Protein AF-A0A8K0TJP9-F1 (afdb_monomer_lite)

Structure (mmCIF, N/CA/C/O backbone):
data_AF-A0A8K0TJP9-F1
#
_entry.id   AF-A0A8K0TJP9-F1
#
loop_
_atom_site.group_PDB
_atom_site.id
_atom_site.type_symbol
_atom_site.label_atom_id
_atom_site.label_alt_id
_atom_site.label_comp_id
_atom_site.label_asym_id
_atom_site.label_entity_id
_atom_site.label_seq_id
_atom_site.pdbx_PDB_ins_code
_atom_site.Cartn_x
_atom_site.Cartn_y
_atom_site.Cartn_z
_atom_site.occupancy
_atom_site.B_iso_or_equiv
_atom_site.auth_seq_id
_atom_site.auth_comp_id
_atom_site.auth_asym_id
_atom_site.auth_atom_id
_atom_site.pdbx_PDB_model_num
ATOM 1 N N . MET A 1 1 ? -20.705 -6.212 21.440 1.00 62.41 1 MET A N 1
ATOM 2 C CA . MET A 1 1 ? -19.582 -5.783 20.577 1.00 62.41 1 MET A CA 1
ATOM 3 C C . MET A 1 1 ? -20.036 -4.519 19.867 1.00 62.41 1 MET A C 1
ATOM 5 O O . MET A 1 1 ? -21.154 -4.533 19.374 1.00 62.41 1 MET A O 1
ATOM 9 N N . ARG A 1 2 ? -19.269 -3.422 19.896 1.00 85.88 2 ARG A N 1
ATOM 10 C CA . ARG A 1 2 ? -19.612 -2.206 19.136 1.00 85.88 2 ARG A CA 1
ATOM 11 C C . ARG A 1 2 ? -18.671 -2.154 17.940 1.00 85.88 2 ARG A C 1
ATOM 13 O O . ARG A 1 2 ? -17.463 -2.091 18.145 1.00 85.88 2 ARG A O 1
ATOM 20 N N . ARG A 1 3 ? -19.211 -2.275 16.729 1.00 92.69 3 ARG A N 1
ATOM 21 C CA . ARG A 1 3 ? -18.438 -2.234 15.484 1.00 92.69 3 ARG A CA 1
ATOM 22 C C . ARG A 1 3 ? -18.772 -0.945 14.751 1.00 92.69 3 ARG A C 1
ATOM 24 O O . ARG A 1 3 ? -19.948 -0.667 14.544 1.00 92.69 3 ARG A O 1
ATOM 31 N N . ILE A 1 4 ? -17.748 -0.190 14.385 1.00 94.25 4 ILE A N 1
ATOM 32 C CA . ILE A 1 4 ? -17.849 0.965 13.497 1.00 94.25 4 ILE A CA 1
ATOM 33 C C . ILE A 1 4 ? -17.160 0.577 12.196 1.00 94.25 4 ILE A C 1
ATOM 35 O O . ILE A 1 4 ? -16.073 -0.002 12.221 1.00 94.25 4 ILE A O 1
ATOM 39 N N . VAL A 1 5 ? -17.814 0.866 11.078 1.00 94.94 5 VAL A N 1
ATOM 40 C CA . VAL A 1 5 ? -17.232 0.718 9.746 1.00 94.94 5 VAL A CA 1
ATOM 41 C C . VAL A 1 5 ? -17.075 2.119 9.176 1.00 94.94 5 VAL A C 1
ATOM 43 O O . VAL A 1 5 ? -18.059 2.847 9.072 1.00 94.94 5 VAL A O 1
ATOM 46 N N . LEU A 1 6 ? -15.839 2.502 8.878 1.00 92.62 6 LEU A N 1
ATOM 47 C CA . LEU A 1 6 ? -15.502 3.750 8.206 1.00 92.62 6 LEU A CA 1
ATOM 48 C C . LEU A 1 6 ? -15.300 3.418 6.731 1.00 92.62 6 LEU A C 1
ATOM 50 O O . LEU A 1 6 ? -14.355 2.704 6.402 1.00 92.62 6 LEU A O 1
ATOM 54 N N . ASN A 1 7 ? -16.205 3.883 5.874 1.00 91.25 7 ASN A N 1
ATOM 55 C CA . ASN A 1 7 ? -16.077 3.727 4.429 1.00 91.25 7 ASN A CA 1
ATOM 56 C C . ASN A 1 7 ? -15.413 4.982 3.868 1.00 91.25 7 ASN A C 1
ATOM 58 O O . ASN A 1 7 ? -15.984 6.066 3.934 1.00 91.25 7 ASN A O 1
ATOM 62 N N . GLU A 1 8 ? -14.204 4.814 3.357 1.00 87.69 8 GLU A N 1
ATOM 63 C CA . GLU A 1 8 ? -13.438 5.824 2.641 1.00 87.69 8 GLU A CA 1
ATOM 64 C C . GLU A 1 8 ? -13.595 5.496 1.151 1.00 87.69 8 GLU A C 1
ATOM 66 O O . GLU A 1 8 ? -12.865 4.676 0.589 1.00 87.69 8 GLU A O 1
ATOM 71 N N . ASP A 1 9 ? -14.620 6.070 0.531 1.00 82.50 9 ASP A N 1
ATOM 72 C CA . ASP A 1 9 ? -14.991 5.870 -0.875 1.00 82.50 9 ASP A CA 1
ATOM 73 C C . ASP A 1 9 ? -14.968 7.173 -1.687 1.00 82.50 9 ASP A C 1
ATOM 75 O O . ASP A 1 9 ? -15.228 7.152 -2.891 1.00 82.50 9 ASP A O 1
ATOM 79 N N . LEU A 1 10 ? -14.604 8.286 -1.044 1.00 72.12 10 LEU A N 1
ATOM 80 C CA . LEU A 1 10 ? -14.467 9.607 -1.646 1.00 72.12 10 LEU A CA 1
ATOM 81 C C . LEU A 1 10 ? -13.001 10.057 -1.673 1.00 72.12 10 LEU A C 1
ATOM 83 O O . LEU A 1 10 ? -12.252 9.761 -0.736 1.00 72.12 10 LEU A O 1
ATOM 87 N N . PRO A 1 11 ? -12.581 10.824 -2.697 1.00 64.25 11 PRO A N 1
ATOM 88 C CA . PRO A 1 11 ? -11.228 11.354 -2.755 1.00 64.25 11 PRO A CA 1
ATOM 89 C C . PRO A 1 11 ? -10.917 12.163 -1.497 1.00 64.25 11 PRO A C 1
ATOM 91 O O . PRO A 1 11 ? -11.619 13.115 -1.152 1.00 64.25 11 PRO A O 1
ATOM 94 N N . SER A 1 12 ? -9.836 11.799 -0.814 1.00 61.78 12 SER A N 1
ATOM 95 C CA . SER A 1 12 ? -9.290 12.647 0.241 1.00 61.78 12 SER A CA 1
ATOM 96 C C . SER A 1 12 ? -8.747 13.940 -0.362 1.00 61.78 12 SER A C 1
ATOM 98 O O . SER A 1 12 ? -8.311 13.968 -1.516 1.00 61.78 12 SER A O 1
ATOM 100 N N . LEU A 1 13 ? -8.763 15.027 0.416 1.00 58.41 13 LEU A N 1
ATOM 101 C CA . LEU A 1 13 ? -8.214 16.300 -0.040 1.00 58.41 13 LEU A CA 1
ATOM 102 C C . LEU A 1 13 ? -6.761 16.115 -0.496 1.00 58.41 13 LEU A C 1
ATOM 104 O O . LEU A 1 13 ? -5.905 15.606 0.229 1.00 58.41 13 LEU A O 1
ATOM 108 N N . ARG A 1 14 ? -6.521 16.560 -1.725 1.00 55.91 14 ARG A N 1
ATOM 109 C CA . ARG A 1 14 ? -5.271 16.463 -2.473 1.00 55.91 14 ARG A CA 1
ATOM 110 C C . ARG A 1 14 ? -4.047 16.808 -1.610 1.00 55.91 14 ARG A C 1
ATOM 112 O O . ARG A 1 14 ? -3.910 17.943 -1.162 1.00 55.91 14 ARG A O 1
ATOM 119 N N . GLY A 1 15 ? -3.124 15.859 -1.436 1.00 55.50 15 GLY A N 1
ATOM 120 C CA . GLY A 1 15 ? -1.850 16.084 -0.733 1.00 55.50 15 GLY A CA 1
ATOM 121 C C . GLY A 1 15 ? -1.938 16.162 0.797 1.00 55.50 15 GLY A C 1
ATOM 122 O O . GLY A 1 15 ? -0.913 16.376 1.446 1.00 55.50 15 GLY A O 1
ATOM 123 N N . LEU A 1 16 ? -3.124 15.973 1.383 1.00 55.31 16 LEU A N 1
ATOM 124 C CA . LEU A 1 16 ? -3.215 15.577 2.785 1.00 55.31 16 LEU A CA 1
ATOM 125 C C . LEU A 1 16 ? -2.794 14.105 2.892 1.00 55.31 16 LEU A C 1
ATOM 127 O O . LEU A 1 16 ? -2.806 13.396 1.891 1.00 55.31 16 LEU A O 1
ATOM 131 N N . HIS A 1 17 ? -2.357 13.678 4.072 1.00 66.88 17 HIS A N 1
ATOM 132 C CA . HIS A 1 17 ? -1.913 12.312 4.368 1.00 66.88 17 HIS A CA 1
ATOM 133 C C . HIS A 1 17 ? -3.090 11.575 5.032 1.00 66.88 17 HIS A C 1
ATOM 135 O O . HIS A 1 17 ? -3.110 11.459 6.263 1.00 66.88 17 HIS A O 1
ATOM 141 N N . PRO A 1 18 ? -4.152 11.209 4.276 1.00 63.31 18 PRO A N 1
ATOM 142 C CA . PRO A 1 18 ? -5.390 10.678 4.841 1.00 63.31 18 PRO A CA 1
ATOM 143 C C . PRO A 1 18 ? -5.203 9.351 5.561 1.00 63.31 18 PRO A C 1
ATOM 145 O O . PRO A 1 18 ? -6.065 8.987 6.363 1.00 63.31 18 PRO A O 1
ATOM 148 N N . GLU A 1 19 ? -4.101 8.645 5.301 1.00 70.69 19 GLU A N 1
ATOM 149 C CA . GLU A 1 19 ? -3.672 7.510 6.096 1.00 70.69 19 GLU A CA 1
ATOM 150 C C . GLU A 1 19 ? -3.693 7.911 7.577 1.00 70.69 19 GLU A C 1
ATOM 152 O O . GLU A 1 19 ? -4.567 7.424 8.280 1.00 70.69 19 GLU A O 1
ATOM 157 N N . CYS A 1 20 ? -2.965 8.953 8.004 1.00 72.38 20 CYS A N 1
ATOM 158 C CA . CYS A 1 20 ? -2.664 9.308 9.404 1.00 72.38 20 CYS A CA 1
ATOM 159 C C . CYS A 1 20 ? -3.861 9.541 10.356 1.00 72.38 20 CYS A C 1
ATOM 161 O O . CYS A 1 20 ? -3.675 9.786 11.553 1.00 72.38 20 CYS A O 1
ATOM 163 N N . HIS A 1 21 ? -5.096 9.525 9.860 1.00 80.69 21 HIS A N 1
ATOM 164 C CA . HIS A 1 21 ? -6.304 9.741 10.651 1.00 80.69 21 HIS A CA 1
ATOM 165 C C . HIS A 1 21 ? -6.595 8.604 11.641 1.00 80.69 21 HIS A C 1
ATOM 167 O O . HIS A 1 21 ? -7.273 8.842 12.646 1.00 80.69 21 HIS A O 1
ATOM 173 N N . ALA A 1 22 ? -6.097 7.382 11.413 1.00 88.44 22 ALA A N 1
ATOM 174 C CA . ALA A 1 22 ? -6.431 6.256 12.285 1.00 88.44 22 ALA A CA 1
ATOM 175 C C . ALA A 1 22 ? -5.790 6.387 13.679 1.00 88.44 22 ALA A C 1
ATOM 177 O O . ALA A 1 22 ? -6.367 5.931 14.670 1.00 88.44 22 ALA A O 1
ATOM 178 N N . GLN A 1 23 ? -4.663 7.096 13.796 1.00 91.06 23 GLN A N 1
ATOM 179 C CA . GLN A 1 23 ? -4.039 7.405 15.089 1.00 91.06 23 GLN A CA 1
ATOM 180 C C . GLN A 1 23 ? -4.961 8.218 16.013 1.00 91.06 23 GLN A C 1
ATOM 182 O O . GLN A 1 23 ? -4.981 8.004 17.228 1.00 91.06 23 GLN A O 1
ATOM 187 N N . GLY A 1 24 ? -5.799 9.095 15.449 1.00 90.19 24 GLY A N 1
ATOM 188 C CA . GLY A 1 24 ? -6.796 9.863 16.204 1.00 90.19 24 GLY A CA 1
ATOM 189 C C . GLY A 1 24 ? -7.858 8.992 16.887 1.00 90.19 24 GLY A C 1
ATOM 190 O O . GLY A 1 24 ? -8.522 9.440 17.820 1.00 90.19 24 GLY A O 1
ATOM 191 N N . LEU A 1 25 ? -7.995 7.726 16.476 1.00 92.88 25 LEU A N 1
ATOM 192 C CA . LEU A 1 25 ? -8.945 6.776 17.055 1.00 92.88 25 LEU A CA 1
ATOM 193 C C . LEU A 1 25 ? -8.409 6.070 18.311 1.00 92.88 25 LEU A C 1
ATOM 195 O O . LEU A 1 25 ? -9.181 5.435 19.035 1.00 92.88 25 LEU A O 1
ATOM 199 N N . ILE A 1 26 ? -7.107 6.187 18.601 1.00 95.00 26 ILE A N 1
ATOM 200 C CA . ILE A 1 26 ? -6.447 5.490 19.715 1.00 95.00 26 ILE A CA 1
ATOM 201 C C . ILE A 1 26 ? -7.129 5.764 21.069 1.00 95.00 26 ILE A C 1
ATOM 203 O O . ILE A 1 26 ? -7.428 4.787 21.765 1.00 95.00 26 ILE A O 1
ATOM 207 N N . PRO A 1 27 ? -7.417 7.023 21.471 1.00 95.44 27 PRO A N 1
ATOM 208 C CA . PRO A 1 27 ? -8.052 7.298 22.762 1.00 95.44 27 PRO A CA 1
ATOM 209 C C . PRO A 1 27 ? -9.418 6.613 22.896 1.00 95.44 27 PRO A C 1
ATOM 211 O O . PRO A 1 27 ? -9.686 5.950 23.896 1.00 95.44 27 PRO A O 1
ATOM 214 N N . TYR A 1 28 ? -10.236 6.653 21.842 1.00 94.19 28 TYR A N 1
ATOM 215 C CA . TYR A 1 28 ? -11.569 6.049 21.839 1.00 94.19 28 TYR A CA 1
ATOM 216 C C . TYR A 1 28 ? -11.524 4.524 21.952 1.00 94.19 28 TYR A C 1
ATOM 218 O O . TYR A 1 28 ? -12.334 3.933 22.673 1.00 94.19 28 TYR A O 1
ATOM 226 N N . CYS A 1 29 ? -10.565 3.878 21.281 1.00 94.62 29 CYS A N 1
ATOM 227 C CA . CYS A 1 29 ? -10.349 2.437 21.399 1.00 94.62 29 CYS A CA 1
ATOM 228 C C . CYS A 1 29 ? -9.857 2.037 22.802 1.00 94.62 29 CYS A C 1
ATOM 230 O O . CYS A 1 29 ? -10.233 0.969 23.288 1.00 94.62 29 CYS A O 1
ATOM 232 N N . LYS A 1 30 ? -9.066 2.887 23.478 1.00 94.81 30 LYS A N 1
ATOM 233 C CA . LYS A 1 30 ? -8.634 2.672 24.873 1.00 94.81 30 LYS A CA 1
ATOM 234 C C . LYS A 1 30 ? -9.794 2.805 25.862 1.00 94.81 30 LYS A C 1
ATOM 236 O O . LYS A 1 30 ? -9.971 1.936 26.712 1.00 94.81 30 LYS A O 1
ATOM 241 N N . GLU A 1 31 ? -10.606 3.850 25.725 1.00 96.06 31 GLU A N 1
ATOM 242 C CA . GLU A 1 31 ? -11.790 4.090 26.565 1.00 96.06 31 GLU A CA 1
ATOM 243 C C . GLU A 1 31 ? -12.877 3.024 26.368 1.00 96.06 31 GLU A C 1
ATOM 245 O O . GLU A 1 31 ? -13.654 2.728 27.276 1.00 96.06 31 GLU A O 1
ATOM 250 N N . ASN A 1 32 ? -12.919 2.406 25.184 1.00 94.06 32 ASN A N 1
ATOM 251 C CA . ASN A 1 32 ? -13.915 1.409 24.818 1.00 94.06 32 ASN A CA 1
ATOM 252 C C . ASN A 1 32 ? -13.247 0.098 24.364 1.00 94.06 32 ASN A C 1
ATOM 254 O O . ASN A 1 32 ? -13.237 -0.195 23.170 1.00 94.06 32 ASN A O 1
ATOM 258 N N . PRO A 1 33 ? -12.796 -0.788 25.275 1.00 90.81 33 PRO A N 1
ATOM 259 C CA . PRO A 1 33 ? -12.057 -2.009 24.906 1.00 90.81 33 PRO A CA 1
ATOM 260 C C . PRO A 1 33 ? -12.816 -2.991 23.992 1.00 90.81 33 PRO A C 1
ATOM 262 O O . PRO A 1 33 ? -12.222 -3.849 23.335 1.00 90.81 33 PRO A O 1
ATOM 265 N N . ARG A 1 34 ? -14.153 -2.882 23.953 1.00 92.94 34 ARG A N 1
ATOM 266 C CA . ARG A 1 34 ? -15.050 -3.674 23.090 1.00 92.94 34 ARG A CA 1
ATOM 267 C C . ARG A 1 34 ? -15.362 -3.004 21.743 1.00 92.94 34 ARG A C 1
ATOM 269 O O . ARG A 1 34 ? -16.153 -3.569 20.981 1.00 92.94 34 ARG A O 1
ATOM 276 N N . LEU A 1 35 ? -14.823 -1.809 21.491 1.00 94.44 35 LEU A N 1
ATOM 277 C CA . LEU A 1 35 ? -14.926 -1.112 20.214 1.00 94.44 35 LEU A CA 1
ATOM 278 C C . LEU A 1 35 ? -14.027 -1.801 19.187 1.00 94.44 35 LEU A C 1
ATOM 280 O O . LEU A 1 35 ? -12.913 -2.237 19.491 1.00 94.44 35 LEU A O 1
ATOM 284 N N . ARG A 1 36 ? -14.559 -1.938 17.979 1.00 95.44 36 ARG A N 1
ATOM 285 C CA . ARG A 1 36 ? -13.878 -2.491 16.815 1.00 95.44 36 ARG A CA 1
ATOM 286 C C . ARG A 1 36 ? -14.120 -1.551 15.645 1.00 95.44 36 ARG A C 1
ATOM 288 O O . ARG A 1 36 ? -15.276 -1.322 15.294 1.00 95.44 36 ARG A O 1
ATOM 295 N N . VAL A 1 37 ? -13.056 -1.010 15.077 1.00 96.25 37 VAL A N 1
ATOM 296 C CA . VAL A 1 37 ? -13.088 -0.137 13.907 1.00 96.25 37 VAL A CA 1
ATOM 297 C C . VAL A 1 37 ? -12.603 -0.932 12.702 1.00 96.25 37 VAL A C 1
ATOM 299 O O . VAL A 1 37 ? -11.529 -1.529 12.722 1.00 96.25 37 VAL A O 1
ATOM 302 N N . GLU A 1 38 ? -13.408 -0.964 11.652 1.00 96.12 38 GLU A N 1
ATOM 303 C CA . GLU A 1 38 ? -12.990 -1.441 10.339 1.00 96.12 38 GLU A CA 1
ATOM 304 C C . GLU A 1 38 ? -12.955 -0.245 9.399 1.00 96.12 38 GLU A C 1
ATOM 306 O O . GLU A 1 38 ? -13.987 0.382 9.170 1.00 96.12 38 GLU A O 1
ATOM 311 N N . ARG A 1 39 ? -11.774 0.083 8.883 1.00 94.69 39 ARG A N 1
ATOM 312 C CA . ARG A 1 39 ? -11.609 1.118 7.865 1.00 94.69 39 ARG A CA 1
ATOM 313 C C . ARG A 1 39 ? -11.561 0.437 6.505 1.00 94.69 39 ARG A C 1
ATOM 315 O O . ARG A 1 39 ? -10.715 -0.427 6.296 1.00 94.69 39 ARG A O 1
ATOM 322 N N . ARG A 1 40 ? -12.486 0.779 5.615 1.00 95.12 40 ARG A N 1
ATOM 323 C CA . ARG A 1 40 ? -12.556 0.274 4.241 1.00 95.12 40 ARG A CA 1
ATOM 324 C C . ARG A 1 40 ? -12.135 1.391 3.309 1.00 95.12 40 ARG A C 1
ATOM 326 O O . ARG A 1 40 ? -12.732 2.457 3.370 1.00 95.12 40 ARG A O 1
ATOM 333 N N . VAL A 1 41 ? -11.108 1.163 2.504 1.00 91.81 41 VAL A N 1
ATOM 334 C CA . VAL A 1 41 ? -10.507 2.190 1.650 1.00 91.81 41 VAL A CA 1
ATOM 335 C C . VAL A 1 41 ? -10.608 1.748 0.205 1.00 91.81 41 VAL A C 1
ATOM 337 O O . VAL A 1 41 ? -9.965 0.772 -0.177 1.00 91.81 41 VAL A O 1
ATOM 340 N N . SER A 1 42 ? -11.384 2.480 -0.594 1.00 89.69 42 SER A N 1
ATOM 341 C CA . SER A 1 42 ? -11.449 2.258 -2.037 1.00 89.69 42 SER A CA 1
ATOM 342 C C . SER A 1 42 ? -10.110 2.606 -2.674 1.00 89.69 42 SER A C 1
ATOM 344 O O . SER A 1 42 ? -9.664 3.757 -2.650 1.00 89.69 42 SER A O 1
ATOM 346 N N . ILE A 1 43 ? -9.471 1.613 -3.288 1.00 87.06 43 ILE A N 1
ATOM 347 C CA . ILE A 1 43 ? -8.238 1.813 -4.045 1.00 87.06 43 ILE A CA 1
ATOM 348 C C . ILE A 1 43 ? -8.483 2.821 -5.167 1.00 87.06 43 ILE A C 1
ATOM 350 O O . ILE A 1 43 ? -7.713 3.757 -5.351 1.00 87.06 43 ILE A O 1
ATOM 354 N N . TRP A 1 44 ? -9.577 2.675 -5.899 1.00 82.19 44 TRP A N 1
ATOM 355 C CA . TRP A 1 44 ? -9.820 3.490 -7.081 1.00 82.19 44 TRP A CA 1
ATOM 356 C C . TRP A 1 44 ? -10.206 4.927 -6.734 1.00 82.19 44 TRP A C 1
ATOM 358 O O . TRP A 1 44 ? -9.630 5.865 -7.287 1.00 82.19 44 TRP A O 1
ATOM 368 N N . ASN A 1 45 ? -11.097 5.119 -5.760 1.00 77.06 45 ASN A N 1
ATOM 369 C CA . ASN A 1 45 ? -11.598 6.455 -5.437 1.00 77.06 45 ASN A CA 1
ATOM 370 C C . ASN A 1 45 ? -10.703 7.225 -4.463 1.00 77.06 45 ASN A C 1
ATOM 372 O O . ASN A 1 45 ? -10.625 8.449 -4.551 1.00 77.06 45 ASN A O 1
ATOM 376 N N . VAL A 1 46 ? -10.029 6.543 -3.533 1.00 75.50 46 VAL A N 1
A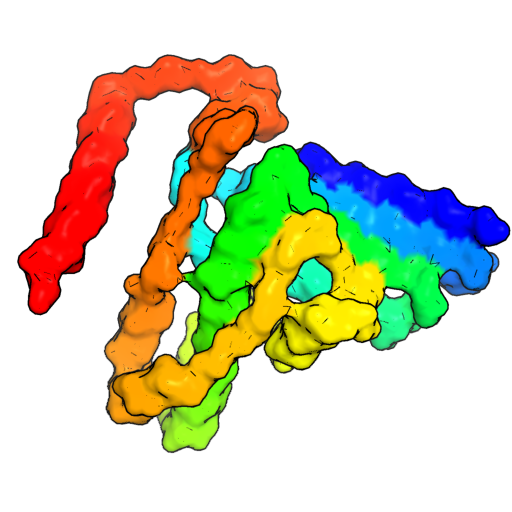TOM 377 C CA . VAL A 1 46 ? -9.209 7.207 -2.506 1.00 75.50 46 VAL A CA 1
ATOM 378 C C . VAL A 1 46 ? -7.741 7.184 -2.888 1.00 75.50 46 VAL A C 1
ATOM 380 O O . VAL A 1 46 ? -7.118 8.238 -2.997 1.00 75.50 46 VAL A O 1
ATOM 383 N N . VAL A 1 47 ? -7.183 5.993 -3.111 1.00 71.88 47 VAL A N 1
ATOM 384 C CA . VAL A 1 47 ? -5.739 5.824 -3.328 1.00 71.88 47 VAL A CA 1
ATOM 385 C C . VAL A 1 47 ? -5.336 6.388 -4.686 1.00 71.88 47 VAL A C 1
ATOM 387 O O . VAL A 1 47 ? -4.412 7.198 -4.766 1.00 71.88 47 VAL A O 1
ATOM 390 N N . VAL A 1 48 ? -6.034 5.988 -5.747 1.00 70.88 48 VAL A N 1
ATOM 391 C CA . VAL A 1 48 ? -5.703 6.387 -7.112 1.00 70.88 48 VAL A CA 1
ATOM 392 C C . VAL A 1 48 ? -6.234 7.788 -7.398 1.00 70.88 48 VAL A C 1
ATOM 394 O O . VAL A 1 48 ? -5.448 8.670 -7.718 1.00 70.88 48 VAL A O 1
ATOM 397 N N . ASN A 1 49 ? -7.527 8.060 -7.213 1.00 66.25 49 ASN A N 1
ATOM 398 C CA . ASN A 1 49 ? -8.060 9.384 -7.553 1.00 66.25 49 ASN A CA 1
ATOM 399 C C . ASN A 1 49 ? -7.549 10.504 -6.615 1.00 66.25 49 ASN A C 1
ATOM 401 O O . ASN A 1 49 ? -7.213 11.593 -7.073 1.00 66.25 49 ASN A O 1
ATOM 405 N N . GLY A 1 50 ? -7.402 10.247 -5.308 1.00 57.12 50 GLY A N 1
ATOM 406 C CA . GLY A 1 50 ? -6.936 11.257 -4.340 1.00 57.12 50 GLY A CA 1
ATOM 407 C C . GLY A 1 50 ? -5.468 11.683 -4.498 1.00 57.12 50 GLY A C 1
ATOM 408 O O . GLY A 1 50 ? -5.077 12.761 -4.040 1.00 57.12 50 GLY A O 1
ATOM 409 N N . SER A 1 51 ? -4.653 10.867 -5.174 1.00 55.09 51 SER A N 1
ATOM 410 C CA . SER A 1 51 ? -3.194 11.053 -5.258 1.00 55.09 51 SER A CA 1
ATOM 411 C C . SER A 1 51 ? -2.700 11.534 -6.618 1.00 55.09 51 SER A C 1
ATOM 413 O O . SER A 1 51 ? -1.517 11.846 -6.774 1.00 55.09 51 SER A O 1
ATOM 415 N N . VAL A 1 52 ? -3.577 11.577 -7.620 1.00 56.84 52 VAL A N 1
ATOM 416 C CA . VAL A 1 52 ? -3.176 11.692 -9.019 1.00 56.84 52 VAL A CA 1
ATOM 417 C C . VAL A 1 52 ? -3.556 13.056 -9.584 1.00 56.84 52 VAL A C 1
ATOM 419 O O . VAL A 1 52 ? -4.694 13.506 -9.526 1.00 56.84 52 VAL A O 1
ATOM 422 N N . TYR A 1 53 ? -2.549 13.752 -10.110 1.00 53.75 53 TYR A N 1
ATOM 423 C CA . TYR A 1 53 ? -2.680 15.095 -10.687 1.00 53.75 53 TYR A CA 1
ATOM 424 C C . TYR A 1 53 ? -2.841 15.077 -12.209 1.00 53.75 53 TYR A C 1
ATOM 426 O O . TYR A 1 53 ? -2.878 16.138 -12.829 1.00 53.75 53 TYR A O 1
ATOM 434 N N . THR A 1 54 ? -2.840 13.889 -12.812 1.00 57.16 54 THR A N 1
ATOM 435 C CA . THR A 1 54 ? -2.680 13.681 -14.252 1.00 57.16 54 THR A CA 1
ATOM 436 C C . THR A 1 54 ? -3.696 12.665 -14.759 1.00 57.16 54 THR A C 1
ATOM 438 O O . THR A 1 54 ? -4.085 11.756 -14.040 1.00 57.16 54 THR A O 1
ATOM 441 N N . SER A 1 55 ? -4.083 12.766 -16.029 1.00 61.03 55 SER A N 1
ATOM 442 C CA . SER A 1 55 ? -4.934 11.775 -16.705 1.00 61.03 55 SER A CA 1
ATOM 443 C C . SER A 1 55 ? -4.275 10.396 -16.863 1.00 61.03 55 SER A C 1
ATOM 445 O O . SER A 1 55 ? -4.897 9.483 -17.380 1.00 61.03 55 SER A O 1
ATOM 447 N N . ASN A 1 56 ? -3.018 10.231 -16.443 1.00 64.56 56 ASN A N 1
ATOM 448 C CA . ASN A 1 56 ? -2.336 8.943 -16.393 1.00 64.56 56 ASN A CA 1
ATOM 449 C C . ASN A 1 56 ? -1.194 9.005 -15.355 1.00 64.56 56 ASN A C 1
ATOM 451 O O . ASN A 1 56 ? -0.181 9.684 -15.591 1.00 64.56 56 ASN A O 1
ATOM 455 N N . PRO A 1 57 ? -1.361 8.408 -14.165 1.00 68.88 57 PRO A N 1
ATOM 456 C CA . PRO A 1 57 ? -0.361 8.469 -13.112 1.00 68.88 57 PRO A CA 1
ATOM 457 C C . PRO A 1 57 ? 0.830 7.540 -13.356 1.00 68.88 57 PRO A C 1
ATOM 459 O O . PRO A 1 57 ? 0.663 6.391 -13.769 1.00 68.88 57 PRO A O 1
ATOM 462 N N . PRO A 1 58 ? 2.053 7.968 -12.995 1.00 73.88 58 PRO A N 1
ATOM 463 C CA . PRO A 1 58 ? 3.171 7.045 -12.889 1.00 73.88 58 PRO A CA 1
ATOM 464 C C . PRO A 1 58 ? 2.867 5.930 -11.880 1.00 73.88 58 PRO A C 1
ATOM 466 O O . PRO A 1 58 ? 2.437 6.202 -10.757 1.00 73.88 58 PRO A O 1
ATOM 469 N N . SER A 1 59 ? 3.177 4.683 -12.230 1.00 78.88 59 SER A N 1
ATOM 470 C CA . SER A 1 59 ? 2.872 3.508 -11.403 1.00 78.88 59 SER A CA 1
ATOM 471 C C . SER A 1 59 ? 3.455 3.600 -9.990 1.00 78.88 59 SER A C 1
ATOM 473 O O . SER A 1 59 ? 2.848 3.159 -9.027 1.00 78.88 59 SER A O 1
ATOM 475 N N . HIS A 1 60 ? 4.638 4.199 -9.834 1.00 74.88 60 HIS A N 1
ATOM 476 C CA . HIS A 1 60 ? 5.316 4.255 -8.535 1.00 74.88 60 HIS A CA 1
ATOM 477 C C . HIS A 1 60 ? 4.576 5.122 -7.501 1.00 74.88 60 HIS A C 1
ATOM 479 O O . HIS A 1 60 ? 4.809 4.991 -6.301 1.00 74.88 60 HIS A O 1
ATOM 485 N N . ILE A 1 61 ? 3.681 6.013 -7.948 1.00 76.50 61 ILE A N 1
ATOM 486 C CA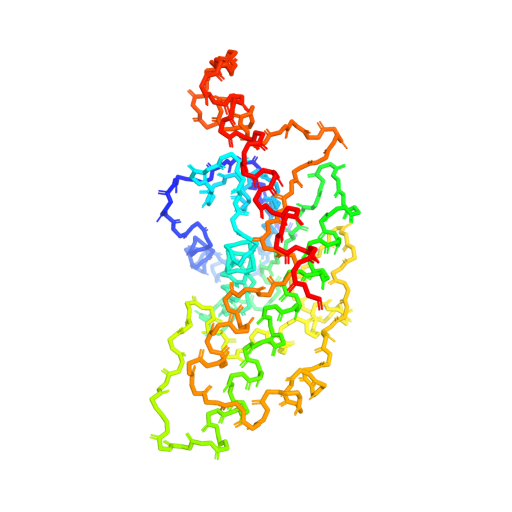 . ILE A 1 61 ? 2.813 6.776 -7.048 1.00 76.50 61 ILE A CA 1
ATOM 487 C C . ILE A 1 61 ? 1.803 5.843 -6.379 1.00 76.50 61 ILE A C 1
ATOM 489 O O . ILE A 1 61 ? 1.605 5.946 -5.173 1.00 76.50 61 ILE A O 1
ATOM 493 N N . PHE A 1 62 ? 1.233 4.892 -7.126 1.00 81.75 62 PHE A N 1
ATOM 494 C CA . PHE A 1 62 ? 0.318 3.892 -6.576 1.00 81.75 62 PHE A CA 1
ATOM 495 C C . PHE A 1 62 ? 0.979 3.081 -5.459 1.00 81.75 62 PHE A C 1
ATOM 497 O O . PHE A 1 62 ? 0.457 3.051 -4.346 1.00 81.75 62 PHE A O 1
ATOM 504 N N . GLY A 1 63 ? 2.153 2.494 -5.730 1.00 85.19 63 GLY A N 1
ATOM 505 C CA . GLY A 1 63 ? 2.880 1.684 -4.748 1.00 85.19 63 GLY A CA 1
ATOM 506 C C . GLY A 1 63 ? 3.141 2.455 -3.452 1.00 85.19 63 GLY A C 1
ATOM 507 O O . GLY A 1 63 ? 2.836 1.972 -2.363 1.00 85.19 63 GLY A O 1
ATOM 508 N N . ARG A 1 64 ? 3.600 3.707 -3.573 1.00 82.81 64 ARG A N 1
ATOM 509 C CA . ARG A 1 64 ? 3.865 4.575 -2.421 1.00 82.81 64 ARG A CA 1
ATOM 510 C C . ARG A 1 64 ? 2.615 4.906 -1.611 1.00 82.81 64 ARG A C 1
ATOM 512 O O . ARG A 1 64 ? 2.667 4.852 -0.386 1.00 82.81 64 ARG A O 1
ATOM 519 N N . VAL A 1 65 ? 1.520 5.285 -2.266 1.00 82.38 65 VAL A N 1
ATOM 520 C CA . VAL A 1 65 ? 0.292 5.683 -1.562 1.00 82.38 65 VAL A CA 1
ATOM 521 C C . VAL A 1 65 ? -0.295 4.483 -0.834 1.00 82.38 65 VAL A C 1
ATOM 523 O O . VAL A 1 65 ? -0.599 4.588 0.346 1.00 82.38 65 VAL A O 1
ATOM 526 N N . VAL A 1 66 ? -0.395 3.325 -1.490 1.00 88.44 66 VAL A N 1
ATOM 527 C CA . VAL A 1 66 ? -0.883 2.100 -0.839 1.00 88.44 66 VAL A CA 1
ATOM 528 C C . VAL A 1 66 ? -0.010 1.726 0.362 1.00 88.44 66 VAL A C 1
ATOM 530 O O . VAL A 1 66 ? -0.540 1.389 1.421 1.00 88.44 66 VAL A O 1
ATOM 533 N N . ALA A 1 67 ? 1.315 1.834 0.229 1.00 90.00 67 ALA A N 1
ATOM 534 C CA . ALA A 1 67 ? 2.243 1.544 1.316 1.00 90.00 67 ALA A CA 1
ATOM 535 C C . ALA A 1 67 ? 2.011 2.425 2.556 1.00 90.00 67 ALA A C 1
ATOM 537 O O . ALA A 1 67 ? 2.073 1.910 3.668 1.00 90.00 67 ALA A O 1
ATOM 538 N N . LEU A 1 68 ? 1.678 3.710 2.386 1.00 88.81 68 LEU A N 1
ATOM 539 C CA . LEU A 1 68 ? 1.365 4.616 3.500 1.00 88.81 68 LEU A CA 1
ATOM 540 C C . LEU A 1 68 ? 0.178 4.113 4.339 1.00 88.81 68 LEU A C 1
ATOM 542 O O . LEU A 1 68 ? 0.272 4.045 5.562 1.00 88.81 68 LEU A O 1
ATOM 546 N N . TRP A 1 69 ? -0.903 3.686 3.683 1.00 91.38 69 TRP A N 1
ATOM 547 C CA . TRP A 1 69 ? -2.073 3.105 4.353 1.00 91.38 69 TRP A CA 1
ATOM 548 C C . TRP A 1 69 ? -1.751 1.795 5.077 1.00 91.38 69 TRP A C 1
ATOM 550 O O . TRP A 1 69 ? -2.229 1.556 6.185 1.00 91.38 69 TRP A O 1
ATOM 560 N N . ILE A 1 70 ? -0.946 0.940 4.443 1.00 93.94 70 ILE A N 1
ATOM 561 C CA . ILE A 1 70 ? -0.539 -0.357 4.990 1.00 93.94 70 ILE A CA 1
ATOM 562 C C . ILE A 1 70 ? 0.321 -0.172 6.244 1.00 93.94 70 ILE A C 1
ATOM 564 O O . ILE A 1 70 ? 0.031 -0.768 7.279 1.00 93.94 70 ILE A O 1
ATOM 568 N N . VAL A 1 71 ? 1.360 0.657 6.157 1.00 92.69 71 VAL A N 1
ATOM 569 C CA . VAL A 1 71 ? 2.317 0.876 7.249 1.00 92.69 71 VAL A CA 1
ATOM 570 C C . VAL A 1 71 ? 1.640 1.564 8.423 1.00 92.69 71 VAL A C 1
ATOM 572 O O . VAL A 1 71 ? 1.772 1.115 9.556 1.00 92.69 71 VAL A O 1
ATOM 575 N N . GLU A 1 72 ? 0.820 2.582 8.166 1.00 92.38 72 GLU A N 1
ATOM 576 C CA . GLU A 1 72 ? 0.110 3.255 9.248 1.00 92.38 72 GLU A CA 1
ATOM 577 C C . GLU A 1 72 ? -0.824 2.288 9.993 1.00 92.38 72 GLU A C 1
ATOM 579 O O . GLU A 1 72 ? -0.770 2.218 11.219 1.00 92.38 72 GLU A O 1
ATOM 584 N N . ALA A 1 73 ? -1.611 1.474 9.279 1.00 94.44 73 ALA A N 1
ATOM 585 C CA . ALA A 1 73 ? -2.486 0.468 9.886 1.00 94.44 73 ALA A CA 1
ATOM 586 C C . ALA A 1 73 ? -1.732 -0.616 10.677 1.00 94.44 73 ALA A C 1
ATOM 588 O O . ALA A 1 73 ? -2.285 -1.160 11.643 1.00 94.44 73 ALA A O 1
ATOM 589 N N . HIS A 1 74 ? -0.505 -0.939 10.264 1.00 94.12 74 HIS A N 1
ATOM 590 C CA . HIS A 1 74 ? 0.386 -1.844 10.983 1.00 94.12 74 HIS A CA 1
ATOM 591 C C . HIS A 1 74 ? 0.871 -1.215 12.301 1.00 94.12 74 HIS A C 1
ATOM 593 O O . HIS A 1 74 ? 0.757 -1.829 13.367 1.00 94.12 74 HIS A O 1
ATOM 599 N N . ASP A 1 75 ? 1.307 0.044 12.254 1.00 92.75 75 ASP A N 1
ATOM 600 C CA . ASP A 1 75 ? 1.965 0.732 13.370 1.00 92.75 75 ASP A CA 1
ATOM 601 C C . ASP A 1 75 ? 1.016 1.139 14.506 1.00 92.75 75 ASP A C 1
ATOM 603 O O . ASP A 1 75 ? 1.458 1.381 15.634 1.00 92.75 75 ASP A O 1
ATOM 607 N N . LEU A 1 76 ? -0.302 1.182 14.272 1.00 94.38 76 LEU A N 1
ATOM 608 C CA . LEU A 1 76 ? -1.285 1.604 15.283 1.00 94.38 76 LEU A CA 1
ATOM 609 C C . LEU A 1 76 ? -1.147 0.850 16.610 1.00 94.38 76 LEU A C 1
ATOM 611 O O . LEU A 1 76 ? -1.298 1.446 17.680 1.00 94.38 76 LEU A O 1
ATOM 615 N N . ALA A 1 77 ? -0.857 -0.453 16.562 1.00 93.12 77 ALA A N 1
ATOM 616 C CA . ALA A 1 77 ? -0.669 -1.251 17.769 1.00 93.12 77 ALA A CA 1
ATOM 617 C C . ALA A 1 77 ? 0.561 -0.787 18.569 1.00 93.12 77 ALA A C 1
ATOM 619 O O . ALA A 1 77 ? 0.469 -0.618 19.787 1.00 93.12 77 ALA A O 1
ATOM 620 N N . ALA A 1 78 ? 1.677 -0.508 17.887 1.00 93.12 78 ALA A N 1
ATOM 621 C CA . ALA A 1 78 ? 2.891 0.033 18.499 1.00 93.12 78 ALA A CA 1
ATOM 622 C C . ALA A 1 78 ? 2.665 1.442 19.079 1.00 93.12 78 ALA A C 1
ATOM 624 O O . ALA A 1 78 ? 3.208 1.777 20.131 1.00 93.12 78 ALA A O 1
ATOM 625 N N . LEU A 1 79 ? 1.775 2.231 18.468 1.00 94.00 79 LEU A N 1
ATOM 626 C CA . LEU A 1 79 ? 1.326 3.537 18.971 1.00 94.00 79 LEU A CA 1
ATOM 627 C C . LEU A 1 79 ? 0.334 3.440 20.151 1.00 94.00 79 LEU A C 1
ATOM 629 O O . LEU A 1 79 ? -0.137 4.449 20.686 1.00 94.00 79 LEU A O 1
ATOM 633 N N . GLY A 1 80 ? 0.022 2.225 20.607 1.00 94.81 80 GLY A N 1
ATOM 634 C CA . GLY A 1 80 ? -0.796 1.967 21.787 1.00 94.81 80 GLY A CA 1
ATOM 635 C C . GLY A 1 80 ? -2.279 1.759 21.495 1.00 94.81 80 GLY A C 1
ATOM 636 O O . GLY A 1 80 ? -3.088 1.805 22.427 1.00 94.81 80 GLY A O 1
ATOM 637 N N . MET A 1 81 ? -2.665 1.533 20.239 1.00 95.50 81 MET A N 1
ATOM 638 C CA . MET A 1 81 ? -4.006 1.059 19.918 1.00 95.50 81 MET A CA 1
ATOM 639 C C . MET A 1 81 ? -4.202 -0.371 20.461 1.00 95.50 81 MET A C 1
ATOM 641 O O . MET A 1 81 ? -3.366 -1.239 20.208 1.00 95.50 81 MET A O 1
ATOM 645 N N . PRO A 1 82 ? -5.296 -0.671 21.191 1.00 95.38 82 PRO A N 1
ATOM 646 C CA . PRO A 1 82 ? -5.534 -2.018 21.704 1.00 95.38 82 PRO A CA 1
ATOM 647 C C . PRO A 1 82 ? -5.578 -3.075 20.593 1.00 95.38 82 PRO A C 1
ATOM 649 O O . PRO A 1 82 ? -6.227 -2.877 19.561 1.00 95.38 82 PRO A O 1
ATOM 652 N N . ALA A 1 83 ? -4.941 -4.225 20.822 1.00 91.94 83 ALA A N 1
ATOM 653 C CA . ALA A 1 83 ? -4.875 -5.305 19.842 1.00 91.94 83 ALA A CA 1
ATOM 654 C C . ALA A 1 83 ? -6.274 -5.746 19.372 1.00 91.94 83 ALA A C 1
ATOM 656 O O . ALA A 1 83 ? -7.206 -5.921 20.163 1.00 91.94 83 ALA A O 1
ATOM 657 N N . GLY A 1 84 ? -6.421 -5.899 18.056 1.00 90.81 84 GLY A N 1
ATOM 658 C CA . GLY A 1 84 ? -7.683 -6.273 17.420 1.00 90.81 84 GLY A CA 1
ATOM 659 C C . GLY A 1 84 ? -8.776 -5.202 17.477 1.00 90.81 84 GLY A C 1
ATOM 660 O O . GLY A 1 84 ? -9.904 -5.501 17.097 1.00 90.81 84 GLY A O 1
ATOM 661 N N . SER A 1 85 ? -8.494 -3.978 17.947 1.00 95.19 85 SER A N 1
ATOM 662 C CA . SER A 1 85 ? -9.468 -2.875 17.917 1.00 95.19 85 SER A CA 1
ATOM 663 C C . SER A 1 85 ? -9.599 -2.203 16.551 1.00 95.19 85 SER A C 1
ATOM 665 O O . SER A 1 85 ? -10.618 -1.559 16.311 1.00 95.19 85 SER A O 1
ATOM 667 N N . PHE A 1 86 ? -8.640 -2.413 15.646 1.00 96.31 86 PHE A N 1
ATOM 668 C CA . PHE A 1 86 ? -8.634 -1.851 14.300 1.00 96.31 86 PHE A CA 1
ATOM 669 C C . PHE A 1 86 ? -8.291 -2.897 13.241 1.00 96.31 86 PHE A C 1
ATOM 671 O O . PHE A 1 86 ? -7.470 -3.789 13.466 1.00 96.31 86 PHE A O 1
ATOM 678 N N . SER A 1 87 ? -8.915 -2.757 12.076 1.00 96.62 87 SER A N 1
ATOM 679 C CA . SER A 1 87 ? -8.582 -3.497 10.862 1.00 96.62 87 SER A CA 1
ATOM 680 C C . SER A 1 87 ? -8.736 -2.598 9.641 1.00 96.62 87 SER A C 1
ATOM 682 O O . SER A 1 87 ? -9.634 -1.753 9.608 1.00 96.62 87 SER A O 1
ATOM 684 N N . LEU A 1 88 ? -7.878 -2.814 8.648 1.00 96.94 88 LEU A N 1
ATOM 685 C CA . LEU A 1 88 ? -7.926 -2.140 7.354 1.00 96.94 88 LEU A CA 1
ATOM 686 C C . LEU A 1 88 ? -8.406 -3.136 6.294 1.00 96.94 88 LEU A C 1
ATOM 688 O O . LEU A 1 88 ? -7.929 -4.269 6.245 1.00 96.94 88 LEU A O 1
ATOM 692 N N . LEU A 1 89 ? -9.343 -2.717 5.450 1.00 96.81 89 LEU A N 1
ATOM 693 C CA . LEU A 1 89 ? -9.729 -3.407 4.226 1.00 96.81 89 LEU A CA 1
ATOM 694 C C . LEU A 1 89 ? -9.399 -2.497 3.043 1.00 96.81 89 LEU A C 1
ATOM 696 O O . LEU A 1 89 ? -9.979 -1.421 2.921 1.00 96.81 89 LEU A O 1
ATOM 700 N N . LEU A 1 90 ? -8.490 -2.937 2.183 1.00 95.75 90 LEU A N 1
ATOM 701 C CA . LEU A 1 90 ? -8.264 -2.324 0.882 1.00 95.75 90 LEU A CA 1
ATOM 702 C C . LEU A 1 90 ? -9.294 -2.896 -0.089 1.00 95.75 90 LEU A C 1
ATOM 704 O O . LEU A 1 90 ? -9.362 -4.110 -0.290 1.00 95.75 90 LEU A O 1
ATOM 708 N N . ASP A 1 91 ? -10.126 -2.011 -0.619 1.00 95.19 91 ASP A N 1
ATOM 709 C CA . ASP A 1 91 ? -11.273 -2.338 -1.451 1.00 95.19 91 ASP A CA 1
ATOM 710 C C . ASP A 1 91 ? -10.938 -2.094 -2.929 1.00 95.19 91 ASP A C 1
ATOM 712 O O . ASP A 1 91 ? -10.660 -0.963 -3.340 1.00 95.19 91 ASP A O 1
ATOM 716 N N . GLY A 1 92 ? -10.907 -3.175 -3.707 1.00 91.81 92 GLY A N 1
ATOM 717 C CA . GLY A 1 92 ? -10.636 -3.177 -5.143 1.00 91.81 92 GLY A CA 1
ATOM 718 C C . GLY A 1 92 ? -11.875 -3.055 -6.028 1.00 91.81 92 GLY A C 1
ATOM 719 O O . GLY A 1 92 ? -11.735 -3.006 -7.252 1.00 91.81 92 GLY A O 1
ATOM 720 N N . ASP A 1 93 ? -13.077 -2.991 -5.451 1.00 91.44 93 ASP A N 1
ATOM 721 C CA . ASP A 1 93 ? -14.301 -2.845 -6.231 1.00 91.44 93 ASP A CA 1
ATOM 722 C C . ASP A 1 93 ? -14.306 -1.501 -6.991 1.00 91.44 93 ASP A C 1
ATOM 724 O O . ASP A 1 93 ? -13.770 -0.495 -6.508 1.00 91.44 93 ASP A O 1
ATOM 728 N N . PRO A 1 94 ? -14.891 -1.450 -8.204 1.00 89.44 94 PRO A N 1
ATOM 729 C CA . PRO A 1 94 ? -15.650 -2.509 -8.880 1.00 89.44 94 PRO A CA 1
ATOM 730 C C . PRO A 1 94 ? -14.808 -3.448 -9.768 1.00 89.44 94 PRO A C 1
ATOM 732 O O . PRO A 1 94 ? -15.387 -4.259 -10.486 1.00 89.44 94 PRO A O 1
ATOM 735 N N . ILE A 1 95 ? -13.475 -3.325 -9.773 1.00 90.38 95 ILE A N 1
ATOM 736 C CA . ILE A 1 95 ? -12.570 -4.097 -10.649 1.00 90.38 95 ILE A CA 1
ATOM 737 C C . ILE A 1 95 ? -11.490 -4.844 -9.846 1.00 90.38 95 ILE A C 1
ATOM 739 O O . ILE A 1 95 ? -10.293 -4.578 -10.013 1.00 90.38 95 ILE A O 1
ATOM 743 N N . PRO A 1 96 ? -11.878 -5.785 -8.964 1.00 92.94 96 PRO A N 1
ATOM 744 C CA . PRO A 1 96 ? -10.948 -6.452 -8.054 1.00 92.94 96 PRO A CA 1
ATOM 745 C C . PRO A 1 96 ? -9.816 -7.192 -8.781 1.00 92.94 96 PRO A C 1
ATOM 747 O O . PRO A 1 96 ? -8.688 -7.199 -8.294 1.00 92.94 96 PRO A O 1
ATOM 750 N N . GLU A 1 97 ? -10.052 -7.741 -9.975 1.00 92.56 97 GLU A N 1
ATOM 751 C CA . GLU A 1 97 ? -9.017 -8.401 -10.782 1.00 92.56 97 GLU A CA 1
ATOM 752 C C . GLU A 1 97 ? -7.925 -7.419 -11.230 1.00 92.56 97 GLU A C 1
ATOM 754 O O . GLU A 1 97 ? -6.737 -7.751 -11.248 1.00 92.56 97 GLU A O 1
ATOM 759 N N . HIS A 1 98 ? -8.311 -6.183 -11.550 1.00 89.75 98 HIS A N 1
ATOM 760 C CA . HIS A 1 98 ? -7.367 -5.136 -11.938 1.00 89.75 98 HIS A CA 1
ATOM 761 C C . HIS A 1 98 ? -6.611 -4.592 -10.722 1.00 89.75 98 HIS A C 1
ATOM 763 O O . HIS A 1 98 ? -5.415 -4.313 -10.799 1.00 89.75 98 HIS A O 1
ATOM 769 N N . SER A 1 99 ? -7.267 -4.521 -9.558 1.00 91.81 99 SER A N 1
ATOM 770 C CA . SER A 1 99 ? -6.591 -4.242 -8.284 1.00 91.81 99 SER A CA 1
ATOM 771 C C . SER A 1 99 ? -5.566 -5.320 -7.931 1.00 91.81 99 SER A C 1
ATOM 773 O O . SER A 1 99 ? -4.441 -4.978 -7.561 1.00 91.81 99 SER A O 1
ATOM 775 N N . THR A 1 100 ? -5.902 -6.601 -8.125 1.00 93.94 100 THR A N 1
ATOM 776 C CA . THR A 1 100 ? -4.953 -7.720 -8.028 1.00 93.94 100 THR A CA 1
ATOM 777 C C . THR A 1 100 ? -3.768 -7.510 -8.962 1.00 93.94 100 THR A C 1
ATOM 779 O O . THR A 1 100 ? -2.619 -7.592 -8.522 1.00 93.94 100 THR A O 1
ATOM 782 N N . HIS A 1 101 ? -4.019 -7.173 -10.228 1.00 91.00 101 HIS A N 1
ATOM 783 C CA . HIS A 1 101 ? -2.954 -6.922 -11.193 1.00 91.00 101 HIS A CA 1
ATOM 784 C C . HIS A 1 101 ? -2.013 -5.794 -10.745 1.00 91.00 101 HIS A C 1
ATOM 786 O O . HIS A 1 101 ? -0.795 -5.973 -10.777 1.00 91.00 101 HIS A O 1
ATOM 792 N N . LEU A 1 102 ? -2.539 -4.658 -10.274 1.00 88.44 102 LEU A N 1
ATOM 793 C CA . LEU A 1 102 ? -1.713 -3.547 -9.786 1.00 88.44 102 LEU A CA 1
ATOM 794 C C . LEU A 1 102 ? -0.922 -3.902 -8.526 1.00 88.44 102 LEU A C 1
ATOM 796 O O . LEU A 1 102 ? 0.252 -3.548 -8.414 1.00 88.44 102 LEU A O 1
ATOM 800 N N . PHE A 1 103 ? -1.524 -4.623 -7.581 1.00 92.06 103 PHE A N 1
ATOM 801 C CA . PHE A 1 103 ? -0.808 -5.095 -6.395 1.00 92.06 103 PHE A CA 1
ATOM 802 C C . PHE A 1 103 ? 0.383 -5.974 -6.775 1.00 92.06 103 PHE A C 1
ATOM 804 O O . PHE A 1 103 ? 1.497 -5.775 -6.283 1.00 92.06 103 PHE A O 1
ATOM 811 N N . GLN A 1 104 ? 0.162 -6.905 -7.700 1.00 91.31 104 GLN A N 1
ATOM 812 C CA . GLN A 1 104 ? 1.176 -7.865 -8.115 1.00 91.31 104 GLN A CA 1
ATOM 813 C C . GLN A 1 104 ? 2.267 -7.260 -8.995 1.00 91.31 104 GLN A C 1
ATOM 815 O O . GLN A 1 104 ? 3.441 -7.579 -8.814 1.00 91.31 104 GLN A O 1
ATOM 820 N N . THR A 1 105 ? 1.914 -6.356 -9.906 1.00 88.81 105 THR A N 1
ATOM 821 C CA . THR A 1 105 ? 2.875 -5.793 -10.867 1.00 88.81 105 THR A CA 1
ATOM 822 C C . THR A 1 105 ? 3.548 -4.510 -10.397 1.00 88.81 105 THR A C 1
ATOM 824 O O . THR A 1 105 ? 4.683 -4.244 -10.790 1.00 88.81 105 THR A O 1
ATOM 827 N N . VAL A 1 106 ? 2.888 -3.716 -9.550 1.00 88.81 106 VAL A N 1
ATOM 828 C CA . VAL A 1 106 ? 3.395 -2.411 -9.107 1.00 88.81 106 VAL A CA 1
ATOM 829 C C . VAL A 1 106 ? 3.860 -2.463 -7.661 1.00 88.81 106 VAL A C 1
ATOM 831 O O . VAL A 1 106 ? 5.037 -2.212 -7.407 1.00 88.81 106 VAL A O 1
ATOM 834 N N . LEU A 1 107 ? 2.982 -2.811 -6.713 1.00 90.88 107 LEU A N 1
ATOM 835 C CA . LEU A 1 107 ? 3.327 -2.750 -5.287 1.00 90.88 107 LEU A CA 1
ATOM 836 C C . LEU A 1 107 ? 4.408 -3.775 -4.924 1.00 90.88 107 LEU A C 1
ATOM 838 O O . LEU A 1 107 ? 5.447 -3.393 -4.390 1.00 90.88 107 LEU A O 1
ATOM 842 N N . HIS A 1 108 ? 4.218 -5.055 -5.263 1.00 92.25 108 HIS A N 1
ATOM 843 C CA . HIS A 1 108 ? 5.224 -6.089 -4.976 1.00 92.25 108 HIS A CA 1
ATOM 844 C C . HIS A 1 108 ? 6.551 -5.836 -5.694 1.00 92.25 108 HIS A C 1
ATOM 846 O O . HIS A 1 108 ? 7.616 -6.087 -5.130 1.00 92.25 108 HIS A O 1
ATOM 852 N N . ARG A 1 109 ? 6.508 -5.280 -6.908 1.00 90.31 109 ARG A N 1
ATOM 853 C CA . ARG A 1 109 ? 7.701 -4.837 -7.638 1.00 90.31 109 ARG A CA 1
ATOM 854 C C . ARG A 1 109 ? 8.423 -3.718 -6.888 1.00 90.31 109 ARG A C 1
ATOM 856 O O . ARG A 1 109 ? 9.641 -3.772 -6.744 1.00 90.31 109 ARG A O 1
ATOM 863 N N . ASP A 1 110 ? 7.702 -2.708 -6.412 1.00 88.62 110 ASP A N 1
ATOM 864 C CA . ASP A 1 110 ? 8.296 -1.578 -5.698 1.00 88.62 110 ASP A CA 1
ATOM 865 C C . ASP A 1 110 ? 8.888 -2.018 -4.340 1.00 88.62 110 ASP A C 1
ATOM 867 O O . ASP A 1 110 ? 9.979 -1.574 -3.975 1.00 88.62 110 ASP A O 1
ATOM 871 N N . VAL A 1 111 ? 8.240 -2.963 -3.647 1.00 91.75 111 VAL A N 1
ATOM 872 C CA . VAL A 1 111 ? 8.775 -3.635 -2.445 1.00 91.75 111 VAL A CA 1
ATOM 873 C C . VAL A 1 111 ? 10.049 -4.420 -2.768 1.00 91.75 111 VAL A C 1
ATOM 875 O O . VAL A 1 111 ? 11.046 -4.307 -2.053 1.00 91.75 111 VAL A O 1
ATOM 878 N N . ALA A 1 112 ? 10.064 -5.178 -3.867 1.00 92.12 112 ALA A N 1
ATOM 879 C CA . ALA A 1 112 ? 11.261 -5.889 -4.304 1.00 92.12 112 ALA A CA 1
ATOM 880 C C . ALA A 1 112 ? 12.410 -4.910 -4.585 1.00 92.12 112 ALA A C 1
ATOM 882 O O . ALA A 1 112 ? 13.516 -5.115 -4.092 1.00 92.12 112 ALA A O 1
ATOM 883 N N . TRP A 1 113 ? 12.157 -3.801 -5.287 1.00 89.69 113 TRP A N 1
ATOM 884 C CA . TRP A 1 113 ? 13.170 -2.771 -5.542 1.00 89.69 113 TRP A CA 1
ATOM 885 C C . TRP A 1 113 ? 13.714 -2.123 -4.271 1.00 89.69 113 TRP A C 1
ATOM 887 O O . TRP A 1 113 ? 14.912 -1.847 -4.215 1.00 89.69 113 TRP A O 1
ATOM 897 N N . GLN A 1 114 ? 12.891 -1.927 -3.239 1.00 89.00 114 GLN A N 1
ATOM 898 C CA . GLN A 1 114 ? 13.375 -1.471 -1.934 1.00 89.00 114 GLN A CA 1
ATOM 899 C C . GLN A 1 114 ? 14.407 -2.454 -1.352 1.00 89.00 114 GLN A C 1
ATOM 901 O O . GLN A 1 114 ? 15.483 -2.037 -0.914 1.00 89.00 114 GLN A O 1
ATOM 906 N N . LEU A 1 115 ? 14.133 -3.762 -1.421 1.00 91.69 115 LEU A N 1
ATOM 907 C CA . LEU A 1 115 ? 15.072 -4.802 -0.982 1.00 91.69 115 LEU A CA 1
ATOM 908 C C . LEU A 1 115 ? 16.349 -4.830 -1.836 1.00 91.69 115 LEU A C 1
ATOM 910 O O . LEU A 1 115 ? 17.448 -4.950 -1.287 1.00 91.69 115 LEU A O 1
ATOM 914 N N . VAL A 1 116 ? 16.232 -4.660 -3.159 1.00 92.06 116 VAL A N 1
ATOM 915 C CA . VAL A 1 116 ? 17.394 -4.558 -4.059 1.00 92.06 116 VAL A CA 1
ATOM 916 C C . VAL A 1 116 ? 18.258 -3.353 -3.688 1.00 92.06 116 VAL A C 1
ATOM 918 O O . VAL A 1 116 ? 19.475 -3.494 -3.577 1.00 92.06 116 VAL A O 1
ATOM 921 N N . ILE A 1 117 ? 17.654 -2.180 -3.465 1.00 88.75 117 ILE A N 1
ATOM 922 C CA . ILE A 1 117 ? 18.364 -0.956 -3.068 1.00 88.75 117 ILE A CA 1
ATOM 923 C C . ILE A 1 117 ? 19.123 -1.190 -1.761 1.00 88.75 117 ILE A C 1
ATOM 925 O O . ILE A 1 117 ? 20.319 -0.901 -1.692 1.00 88.75 117 ILE A O 1
ATOM 929 N N . ALA A 1 118 ? 18.458 -1.754 -0.750 1.00 89.69 118 ALA A N 1
ATOM 930 C CA . ALA A 1 118 ? 19.076 -2.042 0.539 1.00 89.69 118 ALA A CA 1
ATOM 931 C C . ALA A 1 118 ? 20.255 -3.024 0.402 1.00 89.69 118 ALA A C 1
ATOM 933 O O . ALA A 1 118 ? 21.319 -2.811 0.988 1.00 89.69 118 ALA A O 1
ATOM 934 N N . ALA A 1 119 ? 20.106 -4.083 -0.400 1.00 91.88 119 ALA A N 1
ATOM 935 C CA . ALA A 1 119 ? 21.174 -5.046 -0.663 1.00 91.88 119 ALA A CA 1
ATOM 936 C C . ALA A 1 119 ? 22.349 -4.424 -1.441 1.00 91.88 119 ALA A C 1
ATOM 938 O O . ALA A 1 119 ? 23.513 -4.648 -1.102 1.00 91.88 119 ALA A O 1
ATOM 939 N N . TRP A 1 120 ? 22.064 -3.602 -2.452 1.00 91.00 120 TRP A N 1
ATOM 940 C CA . TRP A 1 120 ? 23.076 -2.925 -3.264 1.00 91.00 120 TRP A CA 1
ATOM 941 C C . TRP A 1 120 ? 23.867 -1.892 -2.457 1.00 91.00 120 TRP A C 1
ATOM 943 O O . TRP A 1 120 ? 25.091 -1.835 -2.565 1.00 91.00 120 TRP A O 1
ATOM 953 N N . GLN A 1 121 ? 23.200 -1.129 -1.587 1.00 88.69 121 GLN A N 1
ATOM 954 C CA . GLN A 1 121 ? 23.862 -0.183 -0.683 1.00 88.69 121 GLN A CA 1
ATOM 955 C C . GLN A 1 121 ? 24.771 -0.896 0.325 1.00 88.69 121 GLN A C 1
ATOM 957 O O . GLN A 1 121 ? 25.886 -0.439 0.565 1.00 88.69 121 GLN A O 1
ATOM 962 N N . LYS A 1 122 ? 24.354 -2.056 0.854 1.00 91.38 122 LYS A N 1
ATOM 963 C CA . LYS A 1 122 ? 25.212 -2.899 1.708 1.00 91.38 122 LYS A CA 1
ATOM 964 C C . LYS 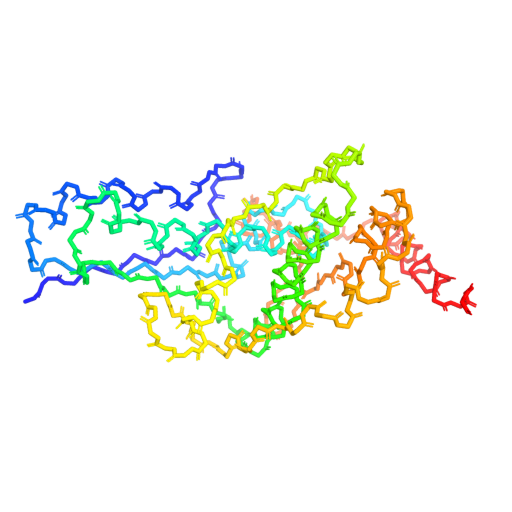A 1 122 ? 26.458 -3.396 0.971 1.00 91.38 122 LYS A C 1
ATOM 966 O O . LYS A 1 122 ? 27.525 -3.474 1.572 1.00 91.38 122 LYS A O 1
ATOM 971 N N . LEU A 1 123 ? 26.335 -3.718 -0.318 1.00 91.06 123 LEU A N 1
ATOM 972 C CA . LEU A 1 123 ? 27.462 -4.142 -1.153 1.00 91.06 123 LEU A CA 1
ATOM 973 C C . LEU A 1 123 ? 28.420 -2.984 -1.483 1.00 91.06 123 LEU A C 1
ATOM 975 O O . LEU A 1 123 ? 29.619 -3.207 -1.651 1.00 91.06 123 LEU A O 1
ATOM 979 N N . LYS A 1 124 ? 27.901 -1.757 -1.596 1.00 88.38 124 LYS A N 1
ATOM 980 C CA . LYS A 1 124 ? 28.659 -0.555 -1.970 1.00 88.38 124 LYS A CA 1
ATOM 981 C C . LYS A 1 124 ? 28.506 0.544 -0.907 1.00 88.38 124 LYS A C 1
ATOM 983 O O . LYS A 1 124 ? 27.946 1.597 -1.215 1.00 88.38 124 LYS A O 1
ATOM 988 N N . PRO A 1 125 ? 29.022 0.345 0.320 1.00 87.38 125 PRO A N 1
ATOM 989 C CA . PRO A 1 125 ? 28.828 1.282 1.433 1.00 87.38 125 PRO A CA 1
ATOM 990 C C . PRO A 1 125 ? 29.409 2.682 1.176 1.00 87.38 125 PRO A C 1
ATOM 992 O O . PRO A 1 125 ? 29.003 3.651 1.806 1.00 87.38 125 PRO A O 1
ATOM 995 N N . GLN A 1 126 ? 30.356 2.801 0.243 1.00 88.38 126 GLN A N 1
ATOM 996 C CA . GLN A 1 126 ? 30.958 4.060 -0.194 1.00 88.38 126 GLN A CA 1
ATOM 997 C C . GLN A 1 126 ? 30.121 4.827 -1.230 1.00 88.38 126 GLN A C 1
ATOM 999 O O . GLN A 1 126 ? 30.433 5.976 -1.542 1.00 88.38 126 GLN A O 1
ATOM 1004 N N . ALA A 1 127 ? 29.104 4.199 -1.827 1.00 84.88 127 ALA A N 1
ATOM 1005 C CA . ALA A 1 127 ? 28.225 4.872 -2.771 1.00 84.88 127 ALA A CA 1
ATOM 1006 C C . ALA A 1 127 ? 27.255 5.795 -2.025 1.00 84.88 127 ALA A C 1
ATOM 1008 O O . ALA A 1 127 ? 26.772 5.470 -0.943 1.00 84.88 127 ALA A O 1
ATOM 1009 N N . LEU A 1 128 ? 26.927 6.938 -2.633 1.00 83.88 128 LEU A N 1
ATOM 1010 C CA . LEU A 1 128 ? 25.871 7.796 -2.100 1.00 83.88 128 LEU A CA 1
ATOM 1011 C C . LEU A 1 128 ? 24.545 7.023 -2.028 1.00 83.88 128 LEU A C 1
ATOM 1013 O O . LEU A 1 128 ? 24.248 6.273 -2.970 1.00 83.88 128 LEU A O 1
ATOM 1017 N N . PRO A 1 129 ? 23.727 7.262 -0.985 1.00 82.69 129 PRO A N 1
ATOM 1018 C CA . PRO A 1 129 ? 22.403 6.677 -0.883 1.00 82.69 129 PRO A CA 1
ATOM 1019 C C . PRO A 1 129 ? 21.587 6.900 -2.156 1.00 82.69 129 PRO A C 1
ATOM 1021 O O . PRO A 1 129 ? 21.667 7.936 -2.831 1.00 82.69 129 PRO A O 1
ATOM 1024 N N . ILE A 1 130 ? 20.801 5.889 -2.500 1.00 78.56 130 ILE A N 1
ATOM 1025 C CA . ILE A 1 130 ? 19.785 6.011 -3.537 1.00 78.56 130 ILE A CA 1
ATOM 1026 C C . ILE A 1 130 ? 18.578 6.636 -2.849 1.00 78.56 130 ILE A C 1
ATOM 1028 O O . ILE A 1 130 ? 17.908 5.978 -2.061 1.00 78.56 130 ILE A O 1
ATOM 1032 N N . GLU A 1 131 ? 18.348 7.922 -3.108 1.00 70.12 131 GLU A N 1
ATOM 1033 C CA . GLU A 1 131 ? 17.162 8.625 -2.620 1.00 70.12 131 GLU A CA 1
ATOM 1034 C C . GLU A 1 131 ? 15.905 7.963 -3.189 1.00 70.12 131 GLU A C 1
ATOM 1036 O O . GLU A 1 131 ? 15.704 7.930 -4.408 1.00 70.12 131 GLU A O 1
ATOM 1041 N N . TRP A 1 132 ? 15.074 7.437 -2.294 1.00 69.88 132 TRP A N 1
ATOM 1042 C CA . TRP A 1 132 ? 13.831 6.761 -2.626 1.00 69.88 132 TRP A CA 1
ATOM 1043 C C . TRP A 1 132 ? 12.729 7.209 -1.668 1.00 69.88 132 TRP A C 1
ATOM 1045 O O . TRP A 1 132 ? 12.908 7.206 -0.454 1.00 69.88 132 TRP A O 1
ATOM 1055 N N . ASN A 1 133 ? 11.593 7.633 -2.221 1.00 61.56 133 ASN A N 1
ATOM 1056 C CA . ASN A 1 133 ? 10.484 8.230 -1.467 1.00 61.56 133 ASN A CA 1
ATOM 1057 C C . ASN A 1 133 ? 9.515 7.192 -0.865 1.00 61.56 133 ASN A C 1
ATOM 1059 O O . ASN A 1 133 ? 8.485 7.576 -0.311 1.00 61.56 133 ASN A O 1
ATOM 1063 N N . MET A 1 134 ? 9.836 5.903 -0.988 1.00 64.25 134 MET A N 1
ATOM 1064 C CA . MET A 1 134 ? 9.057 4.776 -0.479 1.00 64.25 134 MET A CA 1
ATOM 1065 C C . MET A 1 134 ? 9.997 3.803 0.254 1.00 64.25 134 MET A C 1
ATOM 1067 O O . MET A 1 134 ? 10.211 2.677 -0.186 1.00 64.25 134 MET A O 1
ATOM 1071 N N . SER A 1 135 ? 10.632 4.278 1.329 1.00 69.62 135 SER A N 1
ATOM 1072 C CA . SER A 1 135 ? 11.442 3.445 2.228 1.00 69.62 135 SER A CA 1
ATOM 1073 C C . SER A 1 135 ? 10.642 3.176 3.496 1.00 69.62 135 SER A C 1
ATOM 1075 O O . SER A 1 135 ? 10.616 4.011 4.396 1.00 69.62 135 SER A O 1
ATOM 1077 N N . PHE A 1 136 ? 9.960 2.035 3.533 1.00 83.44 136 PHE A N 1
ATOM 1078 C CA . PHE A 1 136 ? 9.221 1.564 4.702 1.00 83.44 136 PHE A CA 1
ATOM 1079 C C . PHE A 1 136 ? 9.830 0.245 5.149 1.00 83.44 136 PHE A C 1
ATOM 1081 O O . PHE A 1 136 ? 9.610 -0.777 4.500 1.00 83.44 136 PHE A O 1
ATOM 1088 N N . ASP A 1 137 ? 10.648 0.276 6.197 1.00 84.31 137 ASP A N 1
ATOM 1089 C CA . ASP A 1 137 ? 11.515 -0.854 6.548 1.00 84.31 137 ASP A CA 1
ATOM 1090 C C . ASP A 1 137 ? 10.731 -2.148 6.812 1.00 84.31 137 ASP A C 1
ATOM 1092 O O . ASP A 1 137 ? 11.170 -3.201 6.363 1.00 84.31 137 ASP A O 1
ATOM 1096 N N . ASP A 1 138 ? 9.541 -2.049 7.412 1.00 90.19 138 ASP A N 1
ATOM 1097 C CA . ASP A 1 138 ? 8.693 -3.201 7.749 1.00 90.19 138 ASP A CA 1
ATOM 1098 C C . ASP A 1 138 ? 7.753 -3.644 6.610 1.00 90.19 138 ASP A C 1
ATOM 1100 O O . ASP A 1 138 ? 7.108 -4.691 6.689 1.00 90.19 138 ASP A O 1
ATOM 1104 N N . LEU A 1 139 ? 7.641 -2.869 5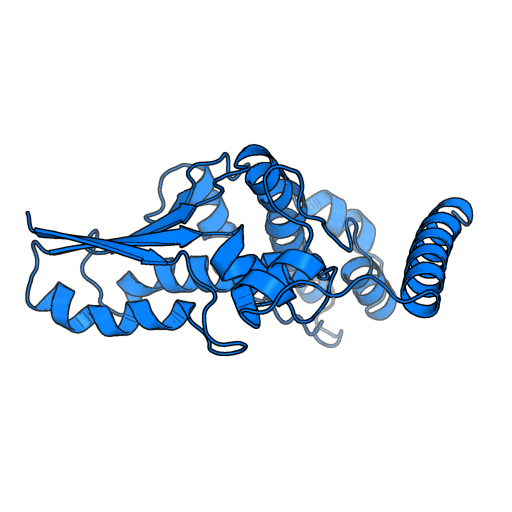.523 1.00 91.75 139 LEU A N 1
ATOM 1105 C CA . LEU A 1 139 ? 6.693 -3.152 4.438 1.00 91.75 139 LEU A CA 1
ATOM 1106 C C . LEU A 1 139 ? 6.870 -4.546 3.800 1.00 91.75 139 LEU A C 1
ATOM 1108 O O . LEU A 1 139 ? 5.850 -5.199 3.564 1.00 91.75 139 LEU A O 1
ATOM 1112 N N . PRO A 1 140 ? 8.089 -5.053 3.523 1.00 93.25 140 PRO A N 1
ATOM 1113 C CA . PRO A 1 140 ? 8.266 -6.402 2.982 1.00 93.25 140 PRO A CA 1
ATOM 1114 C C . PRO A 1 140 ? 7.672 -7.501 3.876 1.00 93.25 140 PRO A C 1
ATOM 1116 O O . PRO A 1 140 ? 7.033 -8.437 3.383 1.00 93.25 140 PRO A O 1
ATOM 1119 N N . GLU A 1 141 ? 7.864 -7.396 5.189 1.00 93.62 141 GLU A N 1
ATOM 1120 C CA . GLU A 1 141 ? 7.307 -8.300 6.191 1.00 93.62 141 GLU A CA 1
ATOM 1121 C C . GLU A 1 141 ? 5.786 -8.159 6.269 1.00 93.62 141 GLU A C 1
ATOM 1123 O O . GLU A 1 141 ? 5.082 -9.171 6.206 1.00 93.62 141 GLU A O 1
ATOM 1128 N N . ILE A 1 142 ? 5.273 -6.924 6.299 1.00 95.25 142 ILE A N 1
ATOM 1129 C CA . ILE A 1 142 ? 3.832 -6.651 6.322 1.00 95.25 142 ILE A CA 1
ATOM 1130 C C . ILE A 1 142 ? 3.146 -7.268 5.096 1.00 95.25 142 ILE A C 1
ATOM 1132 O O . ILE A 1 142 ? 2.117 -7.930 5.233 1.00 95.25 142 ILE A O 1
ATOM 1136 N N . MET A 1 143 ? 3.725 -7.119 3.900 1.00 95.12 143 MET A N 1
ATOM 1137 C CA . MET A 1 143 ? 3.177 -7.703 2.670 1.00 95.12 143 MET A CA 1
ATOM 1138 C C . MET A 1 143 ? 3.147 -9.234 2.711 1.00 95.12 143 MET A C 1
ATOM 1140 O O . MET A 1 143 ? 2.194 -9.846 2.223 1.00 95.12 143 MET A O 1
ATOM 1144 N N . ARG A 1 144 ? 4.151 -9.871 3.327 1.00 94.94 144 ARG A N 1
ATOM 1145 C CA . ARG A 1 144 ? 4.153 -11.324 3.548 1.00 94.94 144 ARG A CA 1
ATOM 1146 C C . ARG A 1 144 ? 3.033 -11.743 4.503 1.00 94.94 144 ARG A C 1
ATOM 1148 O O . ARG A 1 144 ? 2.360 -12.740 4.244 1.00 94.94 144 ARG A O 1
ATOM 1155 N N . ASP A 1 145 ? 2.809 -10.988 5.573 1.00 96.19 145 ASP A N 1
ATOM 1156 C CA . ASP A 1 145 ? 1.743 -11.272 6.536 1.00 96.19 145 ASP A CA 1
ATOM 1157 C C . ASP A 1 145 ? 0.343 -11.030 5.962 1.00 96.19 145 ASP A C 1
ATOM 1159 O O . ASP A 1 145 ? -0.582 -11.777 6.291 1.00 96.19 145 ASP A O 1
ATOM 1163 N N . ILE A 1 146 ? 0.181 -10.045 5.071 1.00 96.38 146 ILE A N 1
ATOM 1164 C CA . ILE A 1 146 ? -1.051 -9.842 4.293 1.00 96.38 146 ILE A CA 1
ATOM 1165 C C . ILE A 1 146 ? -1.320 -11.066 3.408 1.00 96.38 146 ILE A C 1
ATOM 1167 O O . ILE A 1 146 ? -2.408 -11.634 3.484 1.00 96.38 146 ILE A O 1
ATOM 1171 N N . ALA A 1 147 ? -0.329 -11.523 2.633 1.00 94.38 147 ALA A N 1
ATOM 1172 C CA . ALA A 1 147 ? -0.467 -12.694 1.760 1.00 94.38 147 ALA A CA 1
ATOM 1173 C C . ALA A 1 147 ? -0.789 -13.986 2.539 1.00 94.38 147 ALA A C 1
ATOM 1175 O O . ALA A 1 147 ? -1.557 -14.828 2.081 1.00 94.38 147 ALA A O 1
ATOM 1176 N N . LEU A 1 148 ? -0.241 -14.132 3.751 1.00 95.19 148 LEU A N 1
ATOM 1177 C CA . LEU A 1 148 ? -0.511 -15.264 4.645 1.00 95.19 148 LEU A CA 1
ATOM 1178 C C . LEU A 1 148 ? -1.829 -15.144 5.430 1.00 95.19 148 LEU A C 1
ATOM 1180 O O . LEU A 1 148 ? -2.162 -16.064 6.179 1.00 95.19 148 LEU A O 1
ATOM 1184 N N . GLY A 1 149 ? -2.549 -14.022 5.327 1.00 93.88 149 GLY A N 1
ATOM 1185 C CA . GLY A 1 149 ? -3.762 -13.763 6.109 1.00 93.88 149 GLY A CA 1
ATOM 1186 C C . GLY A 1 149 ? -3.517 -13.597 7.615 1.00 93.88 149 GLY A C 1
ATOM 1187 O O . GLY A 1 149 ? -4.419 -13.830 8.417 1.00 93.88 149 GLY A O 1
ATOM 1188 N N . LYS A 1 150 ? -2.293 -13.229 8.012 1.00 94.06 150 LYS A N 1
ATOM 1189 C CA . LYS A 1 150 ? -1.883 -13.019 9.413 1.00 94.06 150 LYS A CA 1
ATOM 1190 C C . LYS A 1 150 ? -1.986 -11.559 9.861 1.00 94.06 150 LYS A C 1
ATOM 1192 O O . LYS A 1 150 ? -1.965 -11.294 11.060 1.00 94.06 150 LYS A O 1
ATOM 1197 N N . SER A 1 151 ? -2.096 -10.630 8.913 1.00 94.31 151 SER A N 1
ATOM 1198 C CA . SER A 1 151 ? -2.201 -9.193 9.177 1.00 94.31 151 SER A CA 1
ATOM 1199 C C . SER A 1 151 ? -3.626 -8.761 9.567 1.00 94.31 151 SER A C 1
ATOM 1201 O O . SER A 1 151 ? -4.619 -9.384 9.190 1.00 94.31 151 SER A O 1
ATOM 1203 N N . ASN A 1 152 ? -3.745 -7.642 10.293 1.00 93.56 152 ASN A N 1
ATOM 1204 C CA . ASN A 1 152 ? -5.010 -6.914 10.490 1.00 93.56 152 ASN A CA 1
ATOM 1205 C C . ASN A 1 152 ? -5.452 -6.137 9.231 1.00 93.56 152 ASN A C 1
ATOM 1207 O O . ASN A 1 152 ? -6.542 -5.554 9.216 1.00 93.56 152 ASN A O 1
ATOM 1211 N N . ILE A 1 153 ? -4.612 -6.137 8.197 1.00 96.62 153 ILE A N 1
ATOM 1212 C CA . ILE A 1 153 ? -4.838 -5.550 6.881 1.00 96.62 153 ILE A CA 1
ATOM 1213 C C . ILE A 1 153 ? -5.293 -6.658 5.930 1.00 96.62 153 ILE A C 1
ATOM 1215 O O . ILE A 1 153 ? -4.667 -7.714 5.839 1.00 96.62 153 ILE A O 1
ATOM 1219 N N . ARG A 1 154 ? -6.401 -6.425 5.230 1.00 96.06 154 ARG A N 1
ATOM 1220 C CA . ARG A 1 154 ? -7.028 -7.372 4.301 1.00 96.06 154 ARG A CA 1
ATOM 1221 C C . ARG A 1 154 ? -7.309 -6.697 2.965 1.00 96.06 154 ARG A C 1
ATOM 1223 O O . ARG A 1 154 ? -7.450 -5.480 2.905 1.00 96.06 154 ARG A O 1
ATOM 1230 N N . CYS A 1 155 ? -7.452 -7.506 1.925 1.00 96.44 155 CYS A N 1
ATOM 1231 C CA . CYS A 1 155 ? -7.940 -7.091 0.611 1.00 96.44 155 CYS A CA 1
ATOM 1232 C C . CYS A 1 155 ? -9.205 -7.901 0.285 1.00 96.44 155 CYS A C 1
ATOM 1234 O O . CYS A 1 155 ? -9.322 -9.045 0.732 1.00 96.44 155 CYS A O 1
ATOM 1236 N N . ASN A 1 156 ? -10.159 -7.330 -0.456 1.00 96.25 156 ASN A N 1
ATOM 1237 C CA . ASN A 1 156 ? -11.262 -8.100 -1.065 1.00 96.25 156 ASN A CA 1
ATOM 1238 C C . ASN A 1 156 ? -10.895 -8.691 -2.441 1.00 96.25 156 ASN A C 1
ATOM 1240 O O . ASN A 1 156 ? -11.708 -9.379 -3.047 1.00 96.25 156 ASN A O 1
ATOM 1244 N N . PHE A 1 157 ? -9.670 -8.456 -2.899 1.00 95.81 157 PHE A N 1
ATOM 1245 C CA . PHE A 1 157 ? -9.042 -9.045 -4.079 1.00 95.81 157 PHE A CA 1
ATOM 1246 C C . PHE A 1 157 ? -7.798 -9.846 -3.656 1.00 95.81 157 PHE A C 1
ATOM 1248 O O . PHE A 1 157 ? -7.389 -9.794 -2.494 1.00 95.81 157 PHE A O 1
ATOM 1255 N N . ASP A 1 158 ? -7.185 -10.589 -4.580 1.00 96.25 158 ASP A N 1
ATOM 1256 C CA . ASP A 1 158 ? -5.952 -11.337 -4.306 1.00 96.25 158 ASP A CA 1
ATOM 1257 C C . ASP A 1 158 ? -4.747 -10.378 -4.217 1.00 96.25 158 ASP A C 1
ATOM 1259 O O . ASP A 1 158 ? -4.372 -9.795 -5.243 1.00 96.25 158 ASP A O 1
ATOM 1263 N N . PRO A 1 159 ? -4.116 -10.200 -3.037 1.00 94.38 159 PRO A N 1
ATOM 1264 C CA . PRO A 1 159 ? -2.941 -9.343 -2.900 1.00 94.38 159 PRO A CA 1
ATOM 1265 C C . PRO A 1 159 ? -1.690 -9.955 -3.546 1.00 94.38 159 PRO A C 1
ATOM 1267 O O . PRO A 1 159 ? -0.698 -9.249 -3.720 1.00 94.38 159 PRO A O 1
ATOM 1270 N N . GLY A 1 160 ? -1.705 -11.247 -3.890 1.00 93.94 160 GLY A N 1
ATOM 1271 C CA . GLY A 1 160 ? -0.567 -11.984 -4.424 1.00 93.94 160 GLY A CA 1
ATOM 1272 C C . GLY A 1 160 ? 0.572 -12.193 -3.426 1.00 93.94 160 GLY A C 1
ATOM 1273 O O . GLY A 1 160 ? 0.460 -11.907 -2.232 1.00 93.94 160 GLY A O 1
ATOM 1274 N N . TRP A 1 161 ? 1.698 -12.690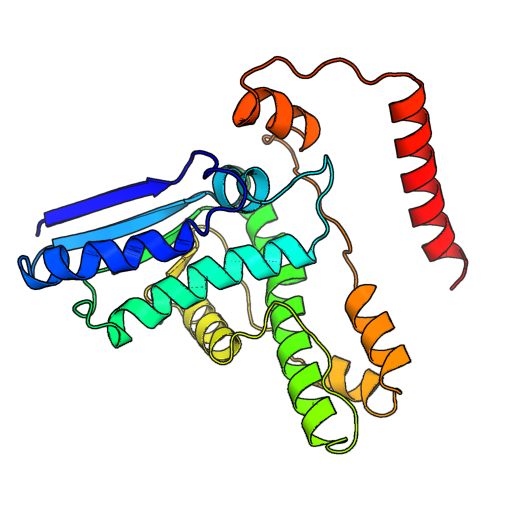 -3.936 1.00 93.69 161 TRP A N 1
ATOM 1275 C CA . TRP A 1 161 ? 2.876 -13.031 -3.138 1.00 93.69 161 TRP A CA 1
ATOM 1276 C C . TRP A 1 161 ? 4.031 -12.049 -3.362 1.00 93.69 161 TRP A C 1
ATOM 1278 O O . TRP A 1 161 ? 4.237 -11.619 -4.499 1.00 93.69 161 TRP A O 1
ATOM 1288 N N . PRO A 1 162 ? 4.828 -11.743 -2.316 1.00 91.00 162 PRO A N 1
ATOM 1289 C CA . PRO A 1 162 ? 6.038 -10.944 -2.466 1.00 91.00 162 PRO A CA 1
ATOM 1290 C C . PRO A 1 162 ? 6.965 -11.501 -3.548 1.00 91.00 162 PRO A C 1
ATOM 1292 O O . PRO A 1 162 ? 7.283 -12.693 -3.560 1.00 91.00 162 PRO A O 1
ATOM 1295 N N . VAL A 1 163 ? 7.419 -10.617 -4.436 1.00 89.56 163 VAL A N 1
ATOM 1296 C CA . VAL A 1 163 ? 8.348 -10.957 -5.518 1.00 89.56 163 VAL A CA 1
ATOM 1297 C C . VAL A 1 163 ? 9.735 -11.234 -4.941 1.00 89.56 163 VAL A C 1
ATOM 1299 O O . VAL A 1 163 ? 10.237 -10.496 -4.091 1.00 89.56 163 VAL A O 1
ATOM 1302 N N . ASP A 1 164 ? 10.378 -12.298 -5.422 1.00 91.44 164 ASP A N 1
ATOM 1303 C CA . ASP A 1 164 ? 11.774 -12.569 -5.097 1.00 91.44 164 ASP A CA 1
ATOM 1304 C C . ASP A 1 164 ? 12.674 -11.498 -5.723 1.00 91.44 164 ASP A C 1
ATOM 1306 O O . ASP A 1 164 ? 12.769 -11.381 -6.943 1.00 91.44 164 ASP A O 1
ATOM 1310 N N . PHE A 1 165 ? 13.345 -10.713 -4.882 1.00 93.00 165 PHE A N 1
ATOM 1311 C CA . PHE A 1 165 ? 14.195 -9.612 -5.330 1.00 93.00 165 PHE A CA 1
ATOM 1312 C C . PHE A 1 165 ? 15.575 -10.073 -5.826 1.00 93.00 165 PHE A C 1
ATOM 1314 O O . PHE A 1 165 ? 16.288 -9.288 -6.453 1.00 93.00 165 PHE A O 1
ATOM 1321 N N . ARG A 1 166 ? 15.984 -11.319 -5.540 1.00 94.00 166 ARG A N 1
ATOM 1322 C CA . ARG A 1 166 ? 17.342 -11.814 -5.833 1.00 94.00 166 ARG A CA 1
ATOM 1323 C C . ARG A 1 166 ? 17.705 -11.755 -7.321 1.00 94.00 166 ARG A C 1
ATOM 1325 O O . ARG A 1 166 ? 18.788 -11.251 -7.602 1.00 94.00 166 ARG A O 1
ATOM 1332 N N . PRO A 1 167 ? 16.834 -12.153 -8.271 1.00 94.06 167 PRO A N 1
ATOM 1333 C CA . PRO A 1 167 ? 17.141 -12.031 -9.696 1.00 94.06 167 PRO A CA 1
ATOM 1334 C C . PRO A 1 167 ? 17.404 -10.580 -10.124 1.00 94.06 167 PRO A C 1
ATOM 1336 O O . PRO A 1 167 ? 18.390 -10.311 -10.802 1.00 94.06 167 PRO A O 1
ATOM 1339 N N . ILE A 1 168 ? 16.581 -9.636 -9.647 1.00 91.69 168 ILE A N 1
ATOM 1340 C CA . ILE A 1 168 ? 16.731 -8.197 -9.932 1.00 91.69 168 ILE A CA 1
ATOM 1341 C C . ILE A 1 168 ? 18.049 -7.676 -9.339 1.00 91.69 168 ILE A C 1
ATOM 1343 O O . ILE A 1 168 ? 18.776 -6.898 -9.956 1.00 91.69 168 ILE A O 1
ATOM 1347 N N . PHE A 1 169 ? 18.387 -8.116 -8.125 1.00 93.25 169 PHE A N 1
ATOM 1348 C CA . PHE A 1 169 ? 19.656 -7.765 -7.502 1.00 93.25 169 PHE A CA 1
ATOM 1349 C C . PHE A 1 169 ? 20.858 -8.315 -8.263 1.00 93.25 169 PHE A C 1
ATOM 1351 O O . PHE A 1 169 ? 21.832 -7.588 -8.440 1.00 93.25 169 PHE A O 1
ATOM 1358 N N . ASP A 1 170 ? 20.805 -9.565 -8.714 1.00 93.62 170 ASP A N 1
ATOM 1359 C CA . ASP A 1 170 ? 21.904 -10.197 -9.438 1.00 93.62 170 ASP A CA 1
ATOM 1360 C C . ASP A 1 170 ? 22.169 -9.509 -10.782 1.00 93.62 170 ASP A C 1
ATOM 1362 O O . ASP A 1 170 ? 23.331 -9.264 -11.111 1.00 93.62 170 ASP A O 1
ATOM 1366 N N . GLU A 1 171 ? 21.114 -9.092 -11.486 1.00 93.19 171 GLU A N 1
ATOM 1367 C CA . GLU A 1 171 ? 21.201 -8.293 -12.713 1.00 93.19 171 GLU A CA 1
ATOM 1368 C C . GLU A 1 171 ? 21.899 -6.940 -12.481 1.00 93.19 171 GLU A C 1
ATOM 1370 O O . GLU A 1 171 ? 22.767 -6.530 -13.254 1.00 93.19 171 GLU A O 1
ATOM 1375 N N . HIS A 1 172 ? 21.582 -6.258 -11.376 1.00 90.62 172 HIS A N 1
ATOM 1376 C CA . HIS A 1 172 ? 22.079 -4.905 -11.095 1.00 90.62 172 HIS A CA 1
ATOM 1377 C C . HIS A 1 172 ? 23.257 -4.836 -10.114 1.00 90.62 172 HIS A C 1
ATOM 1379 O O . HIS A 1 172 ? 23.723 -3.746 -9.757 1.00 90.62 172 HIS A O 1
ATOM 1385 N N . ARG A 1 173 ? 23.791 -5.982 -9.683 1.00 90.94 173 ARG A N 1
ATOM 1386 C CA . ARG A 1 173 ? 24.873 -6.067 -8.688 1.00 90.94 173 ARG A CA 1
ATOM 1387 C C . ARG A 1 173 ? 26.115 -5.279 -9.119 1.00 90.94 173 ARG A C 1
ATOM 1389 O O . ARG A 1 173 ? 26.750 -4.595 -8.311 1.00 90.94 173 ARG A O 1
ATOM 1396 N N . GLY A 1 174 ? 26.453 -5.367 -10.406 1.00 90.38 174 GLY A N 1
ATOM 1397 C CA . GLY A 1 174 ? 27.598 -4.684 -11.012 1.00 90.38 174 GLY A CA 1
ATOM 1398 C C . GLY A 1 174 ? 27.370 -3.194 -11.275 1.00 90.38 174 GLY A C 1
ATOM 1399 O O . GLY A 1 174 ? 28.334 -2.429 -11.269 1.00 90.38 174 GLY A O 1
ATOM 1400 N N . SER A 1 175 ? 26.115 -2.760 -11.419 1.00 90.06 175 SER A N 1
ATOM 1401 C CA . SER A 1 175 ? 25.752 -1.431 -11.915 1.00 90.06 175 SER A CA 1
ATOM 140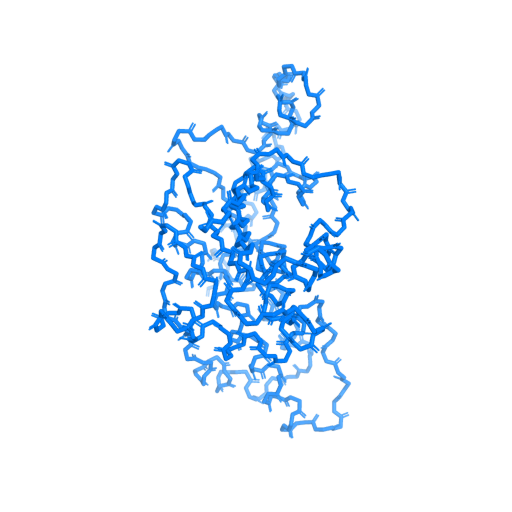2 C C . SER A 1 175 ? 26.319 -0.287 -11.072 1.00 90.06 175 SER A C 1
ATOM 1404 O O . SER A 1 175 ? 26.415 -0.355 -9.840 1.00 90.06 175 SER A O 1
ATOM 1406 N N . THR A 1 176 ? 26.683 0.804 -11.738 1.00 89.38 176 THR A N 1
ATOM 1407 C CA . THR A 1 176 ? 26.962 2.099 -11.112 1.00 89.38 176 THR A CA 1
ATOM 1408 C C . THR A 1 176 ? 25.695 2.674 -10.476 1.00 89.38 176 THR A C 1
ATOM 1410 O O . THR A 1 176 ? 24.575 2.290 -10.813 1.00 89.38 176 THR A O 1
ATOM 1413 N N . ARG A 1 177 ? 25.847 3.661 -9.582 1.00 86.81 177 ARG A N 1
ATOM 1414 C CA . ARG A 1 177 ? 24.696 4.353 -8.972 1.00 86.81 177 ARG A CA 1
ATOM 1415 C C . ARG A 1 177 ? 23.755 4.953 -10.024 1.00 86.81 177 ARG A C 1
ATOM 1417 O O . ARG A 1 177 ? 22.544 4.972 -9.828 1.00 86.81 177 ARG A O 1
ATOM 1424 N N . LEU A 1 178 ? 24.312 5.469 -11.124 1.00 86.25 178 LEU A N 1
ATOM 1425 C CA . LEU A 1 178 ? 23.534 6.105 -12.186 1.00 86.25 178 LEU A CA 1
ATOM 1426 C C . LEU A 1 178 ? 22.729 5.079 -12.987 1.00 86.25 178 LEU A C 1
ATOM 1428 O O . LEU A 1 178 ? 21.543 5.295 -13.213 1.00 86.25 178 LEU A O 1
ATOM 1432 N N . GLU A 1 179 ? 23.357 3.977 -13.392 1.00 88.12 179 GLU A N 1
ATOM 1433 C CA . GLU A 1 179 ? 22.679 2.875 -14.089 1.00 88.12 179 GLU A CA 1
ATOM 1434 C C . GLU A 1 179 ? 21.582 2.274 -13.217 1.00 88.12 179 GLU A C 1
ATOM 1436 O O . GLU A 1 179 ? 20.456 2.116 -13.677 1.00 88.12 179 GLU A O 1
ATOM 1441 N N . PHE A 1 180 ? 21.875 2.053 -11.935 1.00 85.19 180 PHE A N 1
ATOM 1442 C CA . PHE A 1 180 ? 20.903 1.540 -10.981 1.00 85.19 180 PHE A CA 1
ATOM 1443 C C . PHE A 1 180 ? 19.704 2.489 -10.838 1.00 85.19 180 PHE A C 1
ATOM 1445 O O . PHE A 1 180 ? 18.555 2.067 -10.943 1.00 85.19 180 PHE A O 1
ATOM 1452 N N . LYS A 1 181 ? 19.953 3.797 -10.658 1.00 83.19 181 LYS A N 1
ATOM 1453 C CA . LYS A 1 181 ? 18.885 4.808 -10.563 1.00 83.19 181 LYS A CA 1
ATOM 1454 C C . LYS A 1 181 ? 18.040 4.863 -11.839 1.00 83.19 181 LYS A C 1
ATOM 1456 O O . LYS A 1 181 ? 16.829 5.043 -11.745 1.00 83.19 181 LYS A O 1
ATOM 1461 N N . LYS A 1 182 ? 18.657 4.710 -13.016 1.00 84.88 182 LYS A N 1
ATOM 1462 C CA . LYS A 1 182 ? 17.937 4.632 -14.295 1.00 84.88 182 LYS A CA 1
ATOM 1463 C C . LYS A 1 182 ? 17.059 3.382 -14.356 1.00 84.88 182 LYS A C 1
ATOM 1465 O O . LYS A 1 182 ? 15.864 3.538 -14.566 1.00 84.88 182 LYS A O 1
ATOM 1470 N N . ALA A 1 183 ? 17.614 2.194 -14.119 1.00 85.25 183 ALA A N 1
ATOM 1471 C CA . ALA A 1 183 ? 16.868 0.933 -14.155 1.00 85.25 183 ALA A CA 1
ATOM 1472 C C . ALA A 1 183 ? 15.657 0.967 -13.215 1.00 85.25 183 ALA A C 1
ATOM 1474 O O . ALA A 1 183 ? 14.530 0.694 -13.615 1.00 85.25 183 ALA A O 1
ATOM 1475 N N . HIS A 1 184 ? 15.877 1.446 -11.993 1.00 81.06 184 HIS A N 1
ATOM 1476 C CA . HIS A 1 184 ? 14.816 1.660 -11.032 1.00 81.06 184 HIS A CA 1
ATOM 1477 C C . HIS A 1 184 ? 13.761 2.661 -11.550 1.00 81.06 184 HIS A C 1
ATOM 1479 O O . HIS A 1 184 ? 12.578 2.341 -11.550 1.00 81.06 184 HIS A O 1
ATOM 1485 N N . ASN A 1 185 ? 14.135 3.854 -12.023 1.00 77.31 185 ASN A N 1
ATOM 1486 C CA . ASN A 1 185 ? 13.165 4.878 -12.451 1.00 77.31 185 ASN A CA 1
ATOM 1487 C C . ASN A 1 185 ? 12.376 4.511 -13.719 1.00 77.31 185 ASN A C 1
ATOM 1489 O O . ASN A 1 185 ? 11.295 5.055 -13.936 1.00 77.31 185 ASN A O 1
ATOM 1493 N N . PHE A 1 186 ? 12.927 3.633 -14.555 1.00 76.31 186 PHE A N 1
ATOM 1494 C CA . PHE A 1 186 ? 12.379 3.256 -15.857 1.00 76.31 186 PHE A CA 1
ATOM 1495 C C . PHE A 1 186 ? 11.819 1.830 -15.895 1.00 76.31 186 PHE A C 1
ATOM 1497 O O . PHE A 1 186 ? 11.594 1.294 -16.976 1.00 76.31 186 PHE A O 1
ATOM 1504 N N . ARG A 1 187 ? 11.581 1.233 -14.723 1.00 83.12 187 ARG A N 1
ATOM 1505 C CA . ARG A 1 187 ? 10.952 -0.082 -14.580 1.00 83.12 187 ARG A CA 1
ATOM 1506 C C . ARG A 1 187 ? 9.520 -0.091 -15.124 1.00 83.12 187 ARG A C 1
ATOM 1508 O O . ARG A 1 187 ? 8.757 0.847 -14.888 1.00 83.12 187 ARG A O 1
ATOM 1515 N N . GLU A 1 188 ? 9.152 -1.182 -15.786 1.00 79.81 188 GLU A N 1
ATOM 1516 C CA . GLU A 1 188 ? 7.807 -1.388 -16.327 1.00 79.81 188 GLU A CA 1
ATOM 1517 C C . GLU A 1 188 ? 6.879 -2.124 -15.334 1.00 79.81 188 GLU A C 1
ATOM 1519 O O . GLU A 1 188 ? 7.365 -2.840 -14.448 1.00 79.81 188 GLU A O 1
ATOM 1524 N N . PRO A 1 189 ? 5.549 -1.923 -15.411 1.00 81.31 189 PRO A N 1
ATOM 1525 C CA . PRO A 1 189 ? 4.894 -0.882 -16.204 1.00 81.31 189 PRO A CA 1
ATOM 1526 C C . PRO A 1 189 ? 5.160 0.506 -15.599 1.00 81.31 189 PRO A C 1
ATOM 1528 O O . PRO A 1 189 ? 5.111 0.666 -14.378 1.00 81.31 189 PRO A O 1
ATOM 1531 N N . ARG A 1 190 ? 5.457 1.516 -16.425 1.00 77.19 190 ARG A N 1
ATOM 1532 C CA . ARG A 1 190 ? 5.676 2.904 -15.953 1.00 77.19 190 ARG A CA 1
ATOM 1533 C C . ARG A 1 190 ? 4.399 3.613 -15.531 1.00 77.19 190 ARG A C 1
ATOM 1535 O O . ARG A 1 190 ? 4.447 4.589 -14.778 1.00 77.19 190 ARG A O 1
ATOM 1542 N N . ARG A 1 191 ? 3.278 3.165 -16.077 1.00 76.38 191 ARG A N 1
ATOM 1543 C CA . ARG A 1 191 ? 1.953 3.773 -16.004 1.00 76.38 191 ARG A CA 1
ATOM 1544 C C . ARG A 1 191 ? 0.912 2.667 -15.918 1.00 76.38 191 ARG A C 1
ATOM 1546 O O . ARG A 1 191 ? 1.217 1.511 -16.193 1.00 76.38 191 ARG A O 1
ATOM 1553 N N . PHE A 1 192 ? -0.292 3.024 -15.514 1.00 77.50 192 PHE A N 1
ATOM 1554 C CA . PHE A 1 192 ? -1.433 2.123 -15.518 1.00 77.50 192 PHE A CA 1
ATOM 1555 C C . PHE A 1 192 ? -2.678 2.925 -15.858 1.00 77.50 192 PHE A C 1
ATOM 1557 O O . PHE A 1 192 ? -2.699 4.126 -15.608 1.00 77.50 192 PHE A O 1
ATOM 1564 N N . ASP A 1 193 ? -3.695 2.252 -16.383 1.00 76.38 193 ASP A N 1
ATOM 1565 C CA . ASP A 1 193 ? -4.980 2.847 -16.744 1.00 76.38 193 ASP A CA 1
ATOM 1566 C C . ASP A 1 193 ? -6.106 2.222 -15.915 1.00 76.38 193 ASP A C 1
ATOM 1568 O O . ASP A 1 193 ? -5.960 1.125 -15.362 1.00 76.38 193 ASP A O 1
ATOM 1572 N N . THR A 1 194 ? -7.240 2.916 -15.816 1.00 78.94 194 THR A N 1
ATOM 1573 C CA . THR A 1 194 ? -8.493 2.277 -15.404 1.00 78.94 194 THR A CA 1
ATOM 1574 C C . THR A 1 194 ? -9.048 1.438 -16.550 1.00 78.94 194 THR A C 1
ATOM 1576 O O . THR A 1 194 ? -8.698 1.614 -17.717 1.00 78.94 194 THR A O 1
ATOM 1579 N N . VAL A 1 195 ? -9.928 0.503 -16.213 1.00 81.44 195 VAL A N 1
ATOM 1580 C CA . VAL A 1 195 ? -10.662 -0.301 -17.191 1.00 81.44 195 VAL A CA 1
ATOM 1581 C C . VAL A 1 195 ? -12.152 -0.275 -16.846 1.00 81.44 195 VAL A C 1
ATOM 1583 O O . VAL A 1 195 ? -12.494 -0.077 -15.673 1.00 81.44 195 VAL A O 1
ATOM 1586 N N . PRO A 1 196 ? -13.053 -0.483 -17.825 1.00 81.44 196 PRO A N 1
ATOM 1587 C CA . PRO A 1 196 ? -14.482 -0.586 -17.550 1.00 81.44 196 PRO A CA 1
ATOM 1588 C C . PRO A 1 196 ? -14.776 -1.596 -16.424 1.00 81.44 196 PRO A C 1
ATOM 1590 O O . PRO A 1 196 ? -14.139 -2.651 -16.387 1.00 81.44 196 PRO A O 1
ATOM 1593 N N . PRO A 1 197 ? -15.744 -1.321 -15.527 1.00 84.00 197 PRO A N 1
ATOM 1594 C CA . PRO A 1 197 ? -16.719 -0.224 -15.553 1.00 84.00 197 PRO A CA 1
ATOM 1595 C C . PRO A 1 197 ? -16.230 1.127 -15.008 1.00 84.00 197 PRO A C 1
ATOM 1597 O O . PRO A 1 197 ? -17.033 2.058 -14.950 1.00 84.00 197 PRO A O 1
ATOM 1600 N N . LEU A 1 198 ? -14.966 1.268 -14.594 1.00 81.06 198 LEU A N 1
ATOM 1601 C CA . LEU A 1 198 ? -14.473 2.576 -14.167 1.00 81.06 198 LEU A CA 1
ATOM 1602 C C . LEU A 1 198 ? -14.294 3.511 -15.374 1.00 81.06 198 LEU A C 1
ATOM 1604 O O . LEU A 1 198 ? -13.825 3.063 -16.424 1.00 81.06 198 LEU A O 1
ATOM 1608 N N . PRO A 1 199 ? -14.633 4.805 -15.232 1.00 79.88 199 PRO A N 1
ATOM 1609 C CA . PRO A 1 199 ? -14.275 5.796 -16.232 1.00 79.88 199 PRO A CA 1
ATOM 1610 C C . PRO A 1 199 ? -12.753 5.947 -16.323 1.00 79.88 199 PRO A C 1
ATOM 1612 O O . PRO A 1 199 ? -12.019 5.596 -15.394 1.00 79.88 199 PRO A O 1
ATOM 1615 N N . ASP A 1 200 ? -12.273 6.493 -17.439 1.00 80.94 200 ASP A N 1
ATOM 1616 C CA . ASP A 1 200 ? -10.873 6.893 -17.579 1.00 80.94 200 ASP A CA 1
ATOM 1617 C C . ASP A 1 200 ? -10.480 7.951 -16.523 1.00 80.94 200 ASP A C 1
ATOM 1619 O O . ASP A 1 200 ? -11.327 8.627 -15.926 1.00 80.94 200 ASP A O 1
ATOM 1623 N N . PHE A 1 201 ? -9.180 8.120 -16.281 1.00 77.25 201 PHE A N 1
ATOM 1624 C CA . PHE A 1 201 ? -8.688 9.059 -15.267 1.00 77.25 201 PHE A CA 1
ATOM 1625 C C . PHE A 1 201 ? -9.051 10.518 -15.528 1.00 77.25 201 PHE A C 1
ATOM 1627 O O . PHE A 1 201 ? -9.188 11.286 -14.574 1.00 77.25 201 PHE A O 1
ATOM 1634 N N . ARG A 1 202 ? -9.203 10.925 -16.792 1.00 76.62 202 ARG A N 1
ATOM 1635 C CA . ARG A 1 202 ? -9.615 12.291 -17.124 1.00 76.62 202 ARG A CA 1
ATOM 1636 C C . ARG A 1 202 ? -11.056 12.497 -16.661 1.00 76.62 202 ARG A C 1
ATOM 1638 O O . ARG A 1 202 ? -11.333 13.453 -15.942 1.00 76.62 202 ARG A O 1
ATOM 1645 N N . THR A 1 203 ? -11.944 11.573 -16.996 1.00 78.69 203 THR A N 1
ATOM 1646 C CA . THR A 1 203 ? -13.346 11.580 -16.583 1.00 78.69 203 THR A CA 1
ATOM 1647 C C . THR A 1 203 ? -13.477 11.519 -15.058 1.00 78.69 203 THR A C 1
ATOM 1649 O O . THR A 1 203 ? -14.161 12.362 -14.479 1.00 78.69 203 THR A O 1
ATOM 1652 N N . LEU A 1 204 ? -12.732 10.633 -14.384 1.00 75.44 204 LEU A N 1
ATOM 1653 C CA . LEU A 1 204 ? -12.673 10.581 -12.915 1.00 75.44 204 LEU A CA 1
ATOM 1654 C C . LEU A 1 204 ? -12.238 11.917 -12.296 1.00 75.44 204 LEU A C 1
ATOM 1656 O O . LEU A 1 204 ? -12.826 12.363 -11.310 1.00 75.44 204 LEU A O 1
ATOM 1660 N N . HIS A 1 205 ? -11.236 12.579 -12.875 1.00 73.44 205 HIS A N 1
ATOM 1661 C CA . HIS A 1 205 ? -10.762 13.869 -12.385 1.00 73.44 205 HIS A CA 1
ATOM 1662 C C . HIS A 1 205 ? -11.843 14.954 -12.488 1.00 73.44 205 HIS A C 1
ATOM 1664 O O . HIS A 1 205 ? -12.113 15.663 -11.520 1.00 73.44 205 HIS A O 1
ATOM 1670 N N . TYR A 1 206 ? -12.499 15.087 -13.639 1.00 74.56 206 TYR A N 1
ATOM 1671 C CA . TYR A 1 206 ? -13.514 16.126 -13.817 1.00 74.56 206 TYR A CA 1
ATOM 1672 C C . TYR A 1 206 ? -14.777 15.853 -12.999 1.00 74.56 206 TYR A C 1
ATOM 1674 O O . TYR A 1 206 ? -15.244 16.737 -12.275 1.00 74.56 206 TYR A O 1
ATOM 1682 N N . GLU A 1 207 ? -15.309 14.638 -13.079 1.00 75.88 207 GLU A N 1
ATOM 1683 C CA . GLU A 1 207 ? -16.625 14.331 -12.526 1.00 75.88 207 GLU A CA 1
ATOM 1684 C C . GLU A 1 207 ? -16.578 14.107 -11.015 1.00 75.88 207 GLU A C 1
ATOM 1686 O O . GLU A 1 207 ? -17.457 14.586 -10.301 1.00 75.88 207 GLU A O 1
ATOM 1691 N N . VAL A 1 208 ? -15.537 13.436 -10.511 1.00 69.12 208 VAL A N 1
ATOM 1692 C CA . VAL A 1 208 ? -15.442 13.070 -9.090 1.00 69.12 208 VAL A CA 1
ATOM 1693 C C . VAL A 1 208 ? -14.688 14.125 -8.280 1.00 69.12 208 VAL A C 1
ATOM 1695 O O . VAL A 1 208 ? -15.099 14.430 -7.163 1.00 69.12 208 VAL A O 1
ATOM 1698 N N . ILE A 1 209 ? -13.601 14.701 -8.813 1.00 66.00 209 ILE A N 1
ATOM 1699 C CA . ILE A 1 209 ? -12.798 15.689 -8.065 1.00 66.00 209 ILE A CA 1
ATOM 1700 C C . ILE A 1 209 ? -13.332 17.106 -8.267 1.00 66.00 209 ILE A C 1
ATOM 1702 O O . ILE A 1 209 ? -13.516 17.835 -7.294 1.00 66.00 209 ILE A O 1
ATOM 1706 N N . LEU A 1 210 ? -13.549 17.521 -9.517 1.00 71.81 210 LEU A N 1
ATOM 1707 C CA . LEU A 1 210 ? -13.979 18.892 -9.816 1.00 71.81 210 LEU A CA 1
ATOM 1708 C C . LEU A 1 210 ? -15.501 19.073 -9.739 1.00 71.81 210 LEU A C 1
ATOM 1710 O O . LEU A 1 210 ? -15.973 20.210 -9.749 1.00 71.81 210 LEU A O 1
ATOM 1714 N N . GLY A 1 211 ? -16.268 17.980 -9.655 1.00 74.00 211 GLY A N 1
ATOM 1715 C CA . GLY A 1 211 ? -17.732 18.019 -9.633 1.00 74.00 211 GLY A CA 1
ATOM 1716 C C . GLY A 1 211 ? -18.321 18.633 -10.905 1.00 74.00 211 GLY A C 1
ATOM 1717 O O . GLY A 1 211 ? -19.362 19.288 -10.858 1.00 74.00 211 GLY A O 1
ATOM 1718 N N . SER A 1 212 ? -17.625 18.483 -12.034 1.00 78.25 212 SER A N 1
ATOM 1719 C CA . SER A 1 212 ? -17.957 19.119 -13.311 1.00 78.25 212 SER A CA 1
ATOM 1720 C C . SER A 1 212 ? -17.898 18.109 -14.460 1.00 78.25 212 SER A C 1
ATOM 1722 O O . SER A 1 212 ? -17.103 17.175 -14.389 1.00 78.25 212 SER A O 1
ATOM 1724 N N . PRO A 1 213 ? -18.687 18.271 -15.536 1.00 82.00 213 PRO A N 1
ATOM 1725 C CA . PRO A 1 213 ? -18.611 17.369 -16.682 1.00 82.00 213 PRO A CA 1
ATOM 1726 C C . PRO A 1 213 ? -17.218 17.389 -17.314 1.00 82.00 213 PRO A C 1
ATOM 1728 O O . PRO A 1 213 ? -16.629 18.461 -17.479 1.00 82.00 213 PRO A O 1
ATOM 1731 N N . CYS A 1 214 ? -16.715 16.221 -17.715 1.00 79.88 214 CYS A N 1
ATOM 1732 C CA . CYS A 1 214 ? -15.463 16.130 -18.459 1.00 79.88 214 CYS A CA 1
ATOM 1733 C C . CYS A 1 214 ? -15.600 16.855 -19.815 1.00 79.88 214 CYS A C 1
ATOM 1735 O O . CYS A 1 214 ? -16.453 16.478 -20.625 1.00 79.88 214 CYS A O 1
ATOM 1737 N N . PRO A 1 215 ? -14.807 17.909 -20.095 1.00 80.88 215 PRO A N 1
ATOM 1738 C CA . PRO A 1 215 ? -14.879 18.603 -21.370 1.00 80.88 215 PRO A CA 1
ATOM 1739 C C . PRO A 1 215 ? -14.283 17.734 -22.489 1.00 80.88 215 PRO A C 1
ATOM 1741 O O . PRO A 1 215 ? -13.296 17.020 -22.251 1.00 80.88 215 PRO A O 1
ATOM 1744 N N . PRO A 1 216 ? -14.814 17.832 -23.725 1.00 81.31 216 PRO A N 1
ATOM 1745 C CA . PRO A 1 216 ? -14.257 17.120 -24.868 1.00 81.31 216 PRO A CA 1
ATOM 1746 C C . PRO A 1 216 ? -12.787 17.498 -25.067 1.00 81.31 216 PRO A C 1
ATOM 1748 O O . PRO A 1 216 ? -12.400 18.652 -24.867 1.00 81.31 216 PRO A O 1
ATOM 1751 N N . MET A 1 217 ? -11.965 16.521 -25.454 1.00 77.56 217 MET A N 1
ATOM 1752 C CA . MET A 1 217 ? -10.555 16.776 -25.733 1.00 77.56 217 MET A CA 1
ATOM 1753 C C . MET A 1 217 ? -10.400 17.743 -26.903 1.00 77.56 217 MET A C 1
ATOM 1755 O O . MET A 1 217 ? -11.050 17.619 -27.942 1.00 77.56 217 MET A O 1
ATOM 1759 N N . THR A 1 218 ? -9.506 18.708 -26.736 1.00 81.19 218 THR A N 1
ATOM 1760 C CA . THR A 1 218 ? -9.076 19.586 -27.818 1.00 81.19 218 THR A CA 1
ATOM 1761 C C . THR A 1 218 ? -8.184 18.819 -28.791 1.00 81.19 218 THR A C 1
ATOM 1763 O O . THR A 1 218 ? -7.476 17.887 -28.414 1.00 81.19 218 THR A O 1
ATOM 1766 N N . GLN A 1 219 ? -8.143 19.259 -30.049 1.00 74.94 219 GLN A N 1
ATOM 1767 C CA . GLN A 1 219 ? -7.297 18.649 -31.081 1.00 74.94 219 GLN A CA 1
ATOM 1768 C C . GLN A 1 219 ? -5.814 18.560 -30.664 1.00 74.94 219 GLN A C 1
ATOM 1770 O O . GLN A 1 219 ? -5.147 17.573 -30.949 1.00 74.94 219 GLN A O 1
ATOM 1775 N N . ARG A 1 220 ? -5.320 19.555 -29.912 1.00 73.44 220 ARG A N 1
ATOM 1776 C CA . ARG A 1 220 ? -3.951 19.569 -29.371 1.00 73.44 220 ARG A CA 1
ATOM 1777 C C . ARG A 1 220 ? -3.713 18.515 -28.292 1.00 73.44 220 ARG A C 1
ATOM 1779 O O . ARG A 1 220 ? -2.609 17.993 -28.195 1.00 73.44 220 ARG A O 1
ATOM 1786 N N . GLU A 1 221 ? -4.711 18.236 -27.456 1.00 72.00 221 GLU A N 1
ATOM 1787 C CA . GLU A 1 221 ? -4.616 17.182 -26.439 1.00 72.00 221 GLU A CA 1
ATOM 1788 C C . GLU A 1 221 ? -4.606 15.803 -27.099 1.00 72.00 221 GLU A C 1
ATOM 1790 O O . GLU A 1 221 ? -3.770 14.979 -26.746 1.00 72.00 221 GLU A O 1
ATOM 1795 N N . ILE A 1 222 ? -5.443 15.603 -28.122 1.00 73.88 222 ILE A N 1
ATOM 1796 C CA . ILE A 1 222 ? -5.475 14.366 -28.916 1.00 73.88 222 ILE A CA 1
ATOM 1797 C C . ILE A 1 222 ? -4.125 14.133 -29.605 1.00 73.88 222 ILE A C 1
ATOM 1799 O O . ILE A 1 222 ? -3.564 13.044 -29.525 1.00 73.88 222 ILE A O 1
ATOM 1803 N N . GLU A 1 223 ? -3.571 15.158 -30.257 1.00 74.00 223 GLU A N 1
ATOM 1804 C CA . GLU A 1 223 ? -2.258 15.076 -30.911 1.00 74.00 223 GLU A CA 1
ATOM 1805 C C . GLU A 1 223 ? -1.138 14.767 -29.911 1.00 74.00 223 GLU A C 1
ATOM 1807 O O . GLU A 1 223 ? -0.238 13.985 -30.215 1.00 74.00 223 GLU A O 1
ATOM 1812 N N . ARG A 1 224 ? -1.211 15.332 -28.701 1.00 73.62 224 ARG A N 1
ATOM 1813 C CA . ARG A 1 224 ? -0.248 15.061 -27.634 1.00 73.62 224 ARG A CA 1
ATOM 1814 C C . ARG A 1 224 ? -0.361 13.635 -27.098 1.00 73.62 224 ARG A C 1
ATOM 1816 O O . ARG A 1 224 ? 0.673 13.005 -26.919 1.00 73.62 224 ARG A O 1
ATOM 1823 N N . GLU A 1 225 ? -1.563 13.119 -26.855 1.00 66.12 225 GLU A N 1
ATOM 1824 C CA . GLU A 1 225 ? -1.745 11.723 -26.430 1.00 66.12 225 GLU A CA 1
ATOM 1825 C C . GLU A 1 225 ? -1.257 10.745 -27.501 1.00 66.12 225 GLU A C 1
ATOM 1827 O O . GLU A 1 225 ? -0.553 9.788 -27.186 1.00 66.12 225 GLU A O 1
ATOM 1832 N N . GLN A 1 226 ? -1.551 11.015 -28.776 1.00 69.62 226 GLN A N 1
ATOM 1833 C CA . GLN A 1 226 ? -1.057 10.193 -29.881 1.00 69.62 226 GLN A CA 1
ATOM 1834 C C . GLN A 1 226 ? 0.468 10.231 -30.005 1.00 69.62 226 GLN A C 1
ATOM 1836 O O . GLN A 1 226 ? 1.077 9.209 -30.321 1.00 69.62 226 GLN A O 1
ATOM 1841 N N . GLU A 1 227 ? 1.097 11.379 -29.754 1.00 72.44 227 GLU A N 1
ATOM 1842 C CA . GLU A 1 227 ? 2.555 11.479 -29.740 1.00 72.44 227 GLU A CA 1
ATOM 1843 C C . GLU A 1 227 ? 3.163 10.795 -28.507 1.00 72.44 227 GLU A C 1
ATOM 1845 O O . GLU A 1 227 ? 4.161 10.095 -28.638 1.00 72.44 227 GLU A O 1
ATOM 1850 N N . GLU A 1 228 ? 2.549 10.913 -27.325 1.00 64.31 228 GLU A N 1
ATOM 1851 C CA . GLU A 1 228 ? 2.991 10.205 -26.115 1.00 64.31 228 GLU A CA 1
ATOM 1852 C C . GLU A 1 228 ? 2.905 8.676 -26.292 1.00 64.31 228 GLU A C 1
ATOM 1854 O O . GLU A 1 228 ? 3.837 7.973 -25.899 1.00 64.31 228 GLU A O 1
ATOM 1859 N N . LEU A 1 229 ? 1.858 8.167 -26.954 1.00 58.69 229 LEU A N 1
ATOM 1860 C CA . LEU A 1 229 ? 1.729 6.752 -27.328 1.00 58.69 229 LEU A CA 1
ATOM 1861 C C . LEU A 1 229 ? 2.800 6.331 -28.349 1.00 58.69 229 LEU A C 1
ATOM 1863 O O . LEU A 1 229 ? 3.477 5.327 -28.152 1.00 58.69 229 LEU A O 1
ATOM 1867 N N . ARG A 1 230 ? 3.045 7.139 -29.391 1.00 61.00 230 ARG A N 1
ATOM 1868 C CA . ARG A 1 230 ? 4.101 6.867 -30.388 1.00 61.00 230 ARG A CA 1
ATOM 1869 C C . ARG A 1 230 ? 5.507 6.877 -29.796 1.00 61.00 230 ARG A C 1
ATOM 1871 O O . ARG A 1 230 ? 6.358 6.108 -30.234 1.00 61.00 230 ARG A O 1
ATOM 1878 N N . VAL A 1 231 ? 5.780 7.768 -28.846 1.00 58.69 231 VAL A N 1
ATOM 1879 C CA . VAL A 1 231 ? 7.072 7.826 -28.152 1.00 58.69 231 VAL A CA 1
ATOM 1880 C C . VAL A 1 231 ? 7.229 6.630 -27.215 1.00 58.69 231 VAL A C 1
ATOM 1882 O O . VAL A 1 231 ? 8.330 6.094 -27.124 1.00 58.69 231 VAL A O 1
ATOM 1885 N N . ALA A 1 232 ? 6.156 6.180 -26.559 1.00 49.88 232 ALA A N 1
ATOM 1886 C CA . ALA A 1 232 ? 6.178 4.952 -25.768 1.00 49.88 232 ALA A CA 1
ATOM 1887 C C . ALA A 1 232 ? 6.484 3.718 -26.639 1.00 49.88 232 ALA A C 1
ATOM 1889 O O . ALA A 1 232 ? 7.348 2.931 -26.260 1.00 49.88 232 ALA A O 1
ATOM 1890 N N . ASP A 1 233 ? 5.881 3.613 -27.829 1.00 44.62 233 ASP A N 1
ATOM 1891 C CA . ASP A 1 233 ? 6.120 2.509 -28.773 1.00 44.62 233 ASP A CA 1
ATOM 1892 C C . ASP A 1 233 ? 7.535 2.537 -29.381 1.00 44.62 233 ASP A C 1
ATOM 1894 O O . ASP A 1 233 ? 8.193 1.506 -29.489 1.00 44.62 233 ASP A O 1
ATOM 1898 N N . ARG A 1 234 ? 8.078 3.716 -29.718 1.00 45.34 234 ARG A N 1
ATOM 1899 C CA . ARG A 1 234 ? 9.447 3.829 -30.269 1.00 45.34 234 ARG A CA 1
ATOM 1900 C C . ARG A 1 234 ? 10.549 3.469 -29.276 1.00 45.34 234 ARG A C 1
ATOM 1902 O O . ARG A 1 234 ? 11.642 3.110 -29.691 1.00 45.34 234 ARG A O 1
ATOM 1909 N N . VAL A 1 235 ? 10.283 3.562 -27.975 1.00 47.28 235 VAL A N 1
ATOM 1910 C CA . VAL A 1 235 ? 11.228 3.114 -26.940 1.00 47.28 235 VAL A CA 1
ATOM 1911 C C . VAL A 1 235 ? 11.265 1.580 -26.838 1.00 47.28 235 VAL A C 1
ATOM 1913 O O . VAL A 1 235 ? 12.227 1.042 -26.293 1.00 47.28 235 VAL A O 1
ATOM 1916 N N . ILE A 1 236 ? 10.262 0.882 -27.385 1.00 41.53 236 ILE A N 1
ATOM 1917 C CA . ILE A 1 236 ? 10.192 -0.586 -27.449 1.00 41.53 236 ILE A CA 1
ATOM 1918 C C . ILE A 1 236 ? 10.939 -1.123 -28.686 1.00 41.53 236 ILE A C 1
ATOM 1920 O O . ILE A 1 236 ? 11.565 -2.172 -28.587 1.00 41.53 236 ILE A O 1
ATOM 1924 N N . ASP A 1 237 ? 10.936 -0.392 -29.807 1.00 32.91 237 ASP A N 1
ATOM 1925 C CA . ASP A 1 237 ? 11.570 -0.822 -31.071 1.00 32.91 237 ASP A CA 1
ATOM 1926 C C . ASP A 1 237 ? 13.088 -0.532 -31.177 1.00 32.91 237 ASP A C 1
ATOM 1928 O O . ASP A 1 237 ? 13.745 -1.060 -32.073 1.00 32.91 237 ASP A O 1
ATOM 1932 N N . ASP A 1 238 ? 13.662 0.278 -30.279 1.00 34.88 238 ASP A N 1
ATOM 1933 C CA . ASP A 1 238 ? 15.107 0.596 -30.237 1.00 34.88 238 ASP A CA 1
ATOM 1934 C C . ASP A 1 238 ? 15.911 -0.293 -29.240 1.00 34.88 238 ASP A C 1
ATOM 1936 O O . ASP A 1 238 ? 17.023 0.069 -28.836 1.00 34.88 238 ASP A O 1
ATOM 1940 N N . GLN A 1 239 ? 15.371 -1.454 -28.831 1.00 40.06 239 GLN A N 1
ATOM 1941 C CA . GLN A 1 239 ? 16.072 -2.511 -28.064 1.00 40.06 239 GLN A CA 1
ATOM 1942 C C . GLN A 1 239 ? 16.350 -3.755 -28.913 1.00 40.06 239 GLN A C 1
ATOM 1944 O O . GLN A 1 239 ? 17.401 -4.391 -28.662 1.00 40.06 239 GLN A O 1
#

pLDDT: mean 82.88, std 13.4, range [32.91, 96.94]

Secondary structure (DSSP, 8-state):
-EEEEEEE-SPPPTTS-GGGGGGGGHHHHHH-TTEEEEEEEEIIIIIIHHH--SSS-BHHHHHHHHHHHHHHHHHTTTTTPPTTSEEEEEE-TT-HHHHHHHIIIIIHHHHHHHHHHHHHHHH-TTSPP---S---TTHHHHHHHHHTT-SSEEESS--------HHHHHHHSS--HHHHHHHHHTPSP-B----TTSPPHHHHIIIIIS-SPPPPPPHHHHHHHHHHHHHHHHHHHT-

Sequence (239 aa):
MRRIVLNEDLPSLRGLHPECHAQGLIPYCKENPRLRVERRVSIWNVVVNGSVYTSNPPSHIFGRVVALWIVEAHDLAALGMPAGSFSLLLDGDPIPEHSTHLFQTVLHRDVAWQLVIAAWQKLKPQALPIEWNMSFDDLPEIMRDIALGKSNIRCNFDPGWPVDFRPIFDEHRGSTRLEFKKAHNFREPRRFDTVPPLPDFRTLHYEVILGSPCPPMTQREIEREQEELRVADRVIDDQ

Organism: NCBI:txid40658

Radius of gyration: 19.79 Å; chains: 1; bounding box: 51×35×58 Å

Foldseek 3Di:
DAEDEAEAQAEDAAPDLVLQCVLVCQVVCVVPVPAAYEYEHELVHYQVLNYDPDLWDFLQSSLQSVLSNLLSQQCSVVSPRPPRRYAYEYEDPPCLVVVLVSLVQRNLVVVLLLVLQVVLCVLVVVDDRDDDPRNDPCSLVSLQCAQVVNDSYYYPHRSDHRDHSVVVNVVCNPPDSVVSSCCVCPDPPRIDWDDPPDDRSQQCCCCRVVVHGRDDDDPVRVVVVVVVVVVVVVVVVVD